Protein AF-A0A8B8AR48-F1 (afdb_monomer_lite)

Structure (mmCIF, N/CA/C/O backbone):
data_AF-A0A8B8AR48-F1
#
_entry.id   AF-A0A8B8AR48-F1
#
loop_
_atom_site.group_PDB
_atom_site.id
_atom_site.type_symbol
_atom_site.label_atom_id
_atom_site.label_alt_id
_atom_site.label_comp_id
_atom_site.label_asym_id
_atom_site.label_entity_id
_atom_site.label_seq_id
_atom_site.pdbx_PDB_ins_code
_atom_site.Cartn_x
_atom_site.Cartn_y
_atom_site.Cartn_z
_atom_site.occupancy
_atom_site.B_iso_or_equiv
_atom_site.auth_seq_id
_atom_site.auth_comp_id
_atom_site.auth_asym_id
_atom_site.auth_atom_id
_atom_site.pdbx_PDB_model_num
ATOM 1 N N . MET A 1 1 ? -6.879 -44.896 -62.192 1.00 37.12 1 MET A N 1
ATOM 2 C CA . MET A 1 1 ? -5.747 -43.956 -62.103 1.00 37.12 1 MET A CA 1
ATOM 3 C C . MET A 1 1 ? -5.887 -43.221 -60.793 1.00 37.12 1 MET A C 1
ATOM 5 O O . MET A 1 1 ? -6.708 -42.323 -60.667 1.00 37.12 1 MET A O 1
ATOM 9 N N . ASP A 1 2 ? -5.167 -43.741 -59.812 1.00 45.72 2 ASP A N 1
ATOM 10 C CA . ASP A 1 2 ? -5.086 -43.287 -58.433 1.00 45.72 2 ASP A CA 1
ATOM 11 C C . ASP A 1 2 ? -4.446 -41.902 -58.312 1.00 45.72 2 ASP A C 1
ATOM 13 O O . ASP A 1 2 ? -3.466 -41.593 -58.990 1.00 45.72 2 ASP A O 1
ATOM 17 N N . THR A 1 3 ? -4.981 -41.067 -57.424 1.00 44.69 3 THR A N 1
ATOM 18 C CA . THR A 1 3 ? -4.271 -39.966 -56.743 1.00 44.69 3 THR A CA 1
ATOM 19 C C . THR A 1 3 ? -5.118 -39.505 -55.542 1.00 44.69 3 THR A C 1
ATOM 21 O O . THR A 1 3 ? -6.329 -39.725 -55.523 1.00 44.69 3 THR A O 1
ATOM 24 N N . PRO A 1 4 ? -4.506 -38.980 -54.468 1.00 46.59 4 PRO A N 1
ATOM 25 C CA . PRO A 1 4 ? -4.619 -39.575 -53.143 1.00 46.59 4 PRO A CA 1
ATOM 26 C C . PRO A 1 4 ? -5.496 -38.746 -52.202 1.00 46.59 4 PRO A C 1
ATOM 28 O O . PRO A 1 4 ? -5.766 -37.565 -52.429 1.00 46.59 4 PRO A O 1
ATOM 31 N N . GLY A 1 5 ? -5.914 -39.392 -51.113 1.00 52.72 5 GLY A N 1
ATOM 32 C CA . GLY A 1 5 ? -6.748 -38.824 -50.062 1.00 52.72 5 GLY A CA 1
ATOM 33 C C . GLY A 1 5 ? -6.261 -37.461 -49.573 1.00 52.72 5 GLY A C 1
ATOM 34 O O . GLY A 1 5 ? -5.194 -37.331 -48.976 1.00 52.72 5 GLY A O 1
ATOM 35 N N . LYS A 1 6 ? -7.100 -36.443 -49.772 1.00 43.03 6 LYS A N 1
ATOM 36 C CA . LYS A 1 6 ? -7.023 -35.196 -49.016 1.00 43.03 6 LYS A CA 1
ATOM 37 C C . LYS A 1 6 ? -7.519 -35.493 -47.605 1.00 43.03 6 LYS A C 1
ATOM 39 O O . LYS A 1 6 ? -8.718 -35.464 -47.346 1.00 43.03 6 LYS A O 1
ATOM 44 N N . ALA A 1 7 ? -6.595 -35.807 -46.704 1.00 48.25 7 ALA A N 1
ATOM 45 C CA . ALA A 1 7 ? -6.849 -35.710 -45.277 1.00 48.25 7 ALA A CA 1
ATOM 46 C C . ALA A 1 7 ? -7.165 -34.239 -44.969 1.00 48.25 7 ALA A C 1
ATOM 48 O O . ALA A 1 7 ? -6.278 -33.385 -44.955 1.00 48.25 7 ALA A O 1
ATOM 49 N N . ILE A 1 8 ? -8.449 -33.923 -44.811 1.00 52.34 8 ILE A N 1
ATOM 50 C CA . ILE A 1 8 ? -8.899 -32.607 -44.368 1.00 52.34 8 ILE A CA 1
ATOM 51 C C . ILE A 1 8 ? -8.556 -32.528 -42.880 1.00 52.34 8 ILE A C 1
ATOM 53 O O . ILE A 1 8 ? -9.280 -33.047 -42.034 1.00 52.34 8 ILE A O 1
ATOM 57 N N . ILE A 1 9 ? -7.404 -31.937 -42.565 1.00 56.06 9 ILE A N 1
ATOM 58 C CA . ILE A 1 9 ? -7.004 -31.615 -41.194 1.00 56.06 9 ILE A CA 1
ATOM 59 C C . ILE A 1 9 ? -7.961 -30.524 -40.709 1.00 56.06 9 ILE A C 1
ATOM 61 O O . ILE A 1 9 ? -7.792 -29.343 -41.010 1.00 56.06 9 ILE A O 1
ATOM 65 N N . MET A 1 10 ? -9.011 -30.931 -40.001 1.00 52.34 10 MET A N 1
ATOM 66 C CA . MET A 1 10 ? -9.941 -30.019 -39.348 1.00 52.34 10 MET A CA 1
ATOM 67 C C . MET A 1 10 ? -9.214 -29.405 -38.144 1.00 52.34 10 MET A C 1
ATOM 69 O O . MET A 1 10 ? -9.142 -30.000 -37.071 1.00 52.34 10 MET A O 1
ATOM 73 N N . SER A 1 11 ? -8.578 -28.250 -38.353 1.00 57.34 11 SER A N 1
ATOM 74 C CA . SER A 1 11 ? -7.870 -27.518 -37.302 1.00 57.34 11 SER A CA 1
ATOM 75 C C . SER A 1 11 ? -8.887 -26.960 -36.303 1.00 57.34 11 SER A C 1
ATOM 77 O O . SER A 1 11 ? -9.573 -25.977 -36.571 1.00 57.34 11 SER A O 1
ATOM 79 N N . LEU A 1 12 ? -9.026 -27.628 -35.158 1.00 52.31 12 LEU A N 1
ATOM 80 C CA . LEU A 1 12 ? -9.777 -27.137 -34.006 1.00 52.31 12 LEU A CA 1
ATOM 81 C C . LEU A 1 12 ? -8.907 -26.121 -33.260 1.00 52.31 12 LEU A C 1
ATOM 83 O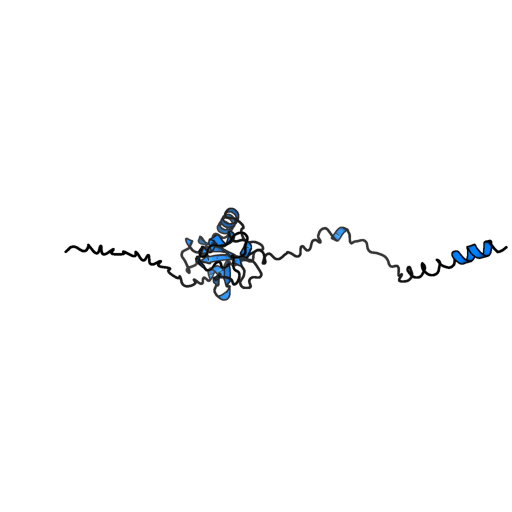 O . LEU A 1 12 ? -8.168 -26.468 -32.340 1.00 52.31 12 LEU A O 1
ATOM 87 N N . THR A 1 13 ? -8.973 -24.855 -33.658 1.00 57.19 13 THR A N 1
ATOM 88 C CA . THR A 1 13 ? -8.390 -23.767 -32.868 1.00 57.19 13 THR A CA 1
ATOM 89 C C . THR A 1 13 ? -9.296 -23.493 -31.671 1.00 57.19 13 THR A C 1
ATOM 91 O O . THR A 1 13 ? -10.347 -22.865 -31.803 1.00 57.19 13 THR A O 1
ATOM 94 N N . ILE A 1 14 ? -8.910 -23.989 -30.495 1.00 61.38 14 ILE A N 1
ATOM 95 C CA . ILE A 1 14 ? -9.567 -23.655 -29.229 1.00 61.38 14 ILE A CA 1
ATOM 96 C C . ILE A 1 14 ? -9.134 -22.237 -28.846 1.00 61.38 14 ILE A C 1
ATOM 98 O O . ILE A 1 14 ? -8.075 -22.028 -28.254 1.00 61.38 14 ILE A O 1
ATOM 102 N N . THR A 1 15 ? -9.941 -21.243 -29.209 1.00 60.28 15 THR A N 1
ATOM 103 C CA . THR A 1 15 ? -9.737 -19.859 -28.772 1.00 60.28 15 THR A CA 1
ATOM 104 C C . THR A 1 15 ? -10.202 -19.732 -27.323 1.00 60.28 15 THR A C 1
ATOM 106 O O . THR A 1 15 ? -11.394 -19.590 -27.051 1.00 60.28 15 THR A O 1
ATOM 109 N N . PHE A 1 16 ? -9.270 -19.791 -26.371 1.00 63.53 16 PHE A N 1
ATOM 110 C CA . PHE A 1 16 ? -9.552 -19.440 -24.979 1.00 63.53 16 PHE A CA 1
ATOM 111 C C . PHE A 1 16 ? -9.784 -17.927 -24.889 1.00 63.53 16 PHE A C 1
ATOM 113 O O . PHE A 1 16 ? -8.841 -17.139 -24.862 1.00 63.53 16 PHE A O 1
ATOM 120 N N . ALA A 1 17 ? -11.049 -17.509 -24.862 1.00 63.09 17 ALA A N 1
ATOM 121 C CA . ALA A 1 17 ? -11.401 -16.133 -24.544 1.00 63.09 17 ALA A CA 1
ATOM 122 C C . ALA A 1 17 ? -11.077 -15.866 -23.064 1.00 63.09 17 ALA A C 1
ATOM 124 O O . ALA A 1 17 ? -11.793 -16.314 -22.163 1.00 63.09 17 ALA A O 1
ATOM 125 N N . LEU A 1 18 ? -9.986 -15.140 -22.804 1.00 60.91 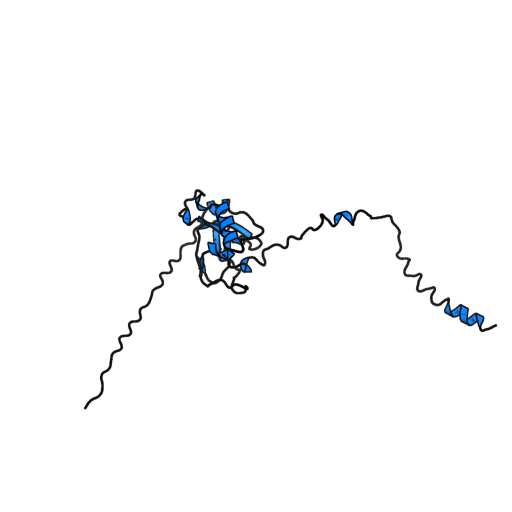18 LEU A N 1
ATOM 126 C CA . LEU A 1 18 ? -9.718 -14.572 -21.486 1.00 60.91 18 LEU A CA 1
ATOM 127 C C . LEU A 1 18 ? -10.787 -13.506 -21.216 1.00 60.91 18 LEU A C 1
ATOM 129 O O . LEU A 1 18 ? -10.739 -12.407 -21.762 1.00 60.91 18 LEU A O 1
ATOM 133 N N . ASN A 1 19 ? -11.779 -13.838 -20.388 1.00 53.34 19 ASN A N 1
ATOM 134 C CA . ASN A 1 19 ? -12.762 -12.875 -19.899 1.00 53.34 19 ASN A CA 1
ATOM 135 C C . ASN A 1 19 ? -12.081 -11.948 -18.882 1.00 53.34 19 ASN A C 1
ATOM 137 O O . ASN A 1 19 ? -12.188 -12.146 -17.671 1.00 53.34 19 ASN A O 1
ATOM 141 N N . ILE A 1 20 ? -11.346 -10.945 -19.364 1.00 57.16 20 ILE A N 1
ATOM 142 C CA . ILE A 1 20 ? -10.804 -9.890 -18.507 1.00 57.16 20 ILE A CA 1
ATOM 143 C C . ILE A 1 20 ? -11.966 -8.959 -18.166 1.00 57.16 20 ILE A C 1
ATOM 145 O O . ILE A 1 20 ? -12.311 -8.049 -18.919 1.00 57.16 20 ILE A O 1
ATOM 149 N N . LYS A 1 21 ? -12.612 -9.205 -17.023 1.00 50.28 21 LYS A N 1
ATOM 150 C CA . LYS A 1 21 ? -13.586 -8.267 -16.468 1.00 50.28 21 LYS A CA 1
ATOM 151 C C . LYS A 1 21 ? -12.809 -7.054 -15.952 1.00 50.28 21 LYS A C 1
ATOM 153 O O . LYS A 1 21 ? -12.293 -7.081 -14.839 1.00 50.28 21 LYS A O 1
ATOM 158 N N . SER A 1 22 ? -12.697 -6.015 -16.779 1.00 53.47 22 SER A N 1
ATOM 159 C CA . SER A 1 22 ? -12.231 -4.702 -16.331 1.00 53.47 22 SER A CA 1
ATOM 160 C C . SER A 1 22 ? -13.229 -4.193 -15.290 1.00 53.47 22 SER A C 1
ATOM 162 O O . SER A 1 22 ? -14.372 -3.865 -15.612 1.00 53.47 22 SER A O 1
ATOM 164 N N . GLY A 1 23 ? -12.856 -4.266 -14.014 1.00 58.69 23 GLY A N 1
ATOM 165 C CA . GLY A 1 23 ? -13.651 -3.686 -12.941 1.00 58.69 23 GLY A CA 1
ATOM 166 C C . GLY A 1 23 ? -13.553 -2.168 -13.023 1.00 58.69 23 GLY A C 1
ATOM 167 O O . GLY A 1 23 ? -12.452 -1.635 -13.137 1.00 58.69 23 GLY A O 1
ATOM 168 N N . ASN A 1 24 ? -14.690 -1.473 -12.956 1.00 71.12 24 ASN A N 1
ATOM 169 C CA . ASN A 1 24 ? -14.681 -0.019 -12.812 1.00 71.12 24 ASN A CA 1
ATOM 170 C C . ASN A 1 24 ? -13.872 0.367 -11.562 1.00 71.12 24 ASN A C 1
ATOM 172 O O . ASN A 1 24 ? -13.960 -0.342 -10.553 1.00 71.12 24 ASN A O 1
ATOM 176 N N . PRO A 1 25 ? -13.100 1.467 -11.602 1.00 80.62 25 PRO A N 1
ATOM 177 C CA . PRO A 1 25 ? -12.372 1.941 -10.432 1.00 80.62 25 PRO A CA 1
ATOM 178 C C . PRO A 1 25 ? -13.357 2.206 -9.285 1.00 80.62 25 PRO A C 1
ATOM 180 O O . PRO A 1 25 ? -14.309 2.972 -9.436 1.00 80.62 25 PRO A O 1
ATOM 183 N N . ILE A 1 26 ? -13.153 1.534 -8.149 1.00 91.19 26 ILE A N 1
ATOM 184 C CA . ILE A 1 26 ? -14.045 1.620 -6.988 1.00 91.19 26 ILE A CA 1
ATOM 185 C C . ILE A 1 26 ? -13.524 2.719 -6.063 1.00 91.19 26 ILE A C 1
ATOM 187 O O . ILE A 1 26 ? -12.497 2.550 -5.409 1.00 91.19 26 ILE A O 1
ATOM 191 N N . SER A 1 27 ? -14.241 3.840 -6.015 1.00 95.25 27 SER A N 1
ATOM 192 C CA . SER A 1 27 ? -14.016 4.908 -5.037 1.00 95.25 27 SER A CA 1
ATOM 193 C C . SER A 1 27 ? -14.600 4.526 -3.676 1.00 95.25 27 SER A C 1
ATOM 195 O O . SER A 1 27 ? -15.680 3.930 -3.615 1.00 95.25 27 SER A O 1
ATOM 197 N N . CYS A 1 28 ? -13.908 4.863 -2.585 1.00 97.00 28 CYS A N 1
ATOM 198 C CA . CYS A 1 28 ? -14.389 4.581 -1.237 1.00 97.00 28 CYS A CA 1
ATOM 199 C C . CYS A 1 28 ? -14.058 5.693 -0.239 1.00 97.00 28 CYS A C 1
ATOM 201 O O . CYS A 1 28 ? -12.893 5.960 0.038 1.00 97.00 28 CYS A O 1
ATOM 203 N N . GLU A 1 29 ? -15.082 6.285 0.383 1.00 97.12 29 GLU A N 1
ATOM 204 C CA . GLU A 1 29 ? -14.892 7.369 1.358 1.00 97.12 29 GLU A CA 1
ATOM 205 C C . GLU A 1 29 ? -14.016 6.961 2.542 1.00 97.12 29 GLU A C 1
ATOM 207 O O . GLU A 1 29 ? -13.137 7.709 2.962 1.00 97.12 29 GLU A O 1
ATOM 212 N N . ALA A 1 30 ? -14.221 5.745 3.052 1.00 97.25 30 ALA A N 1
ATOM 213 C CA . ALA A 1 30 ? -13.472 5.227 4.188 1.00 97.25 30 ALA A CA 1
ATOM 214 C C . ALA A 1 30 ? -11.958 5.212 3.929 1.00 97.25 30 ALA A C 1
ATOM 216 O O . ALA A 1 30 ? -11.183 5.400 4.864 1.00 97.25 30 ALA A O 1
ATOM 217 N N . SER A 1 31 ? -11.526 5.062 2.671 1.00 97.81 31 SER A N 1
ATOM 218 C CA . SER A 1 31 ? -10.105 5.100 2.328 1.00 97.81 31 SER A CA 1
ATOM 219 C C . SER A 1 31 ? -9.468 6.433 2.687 1.00 97.81 31 SER A C 1
ATOM 221 O O . SER A 1 31 ? -8.384 6.447 3.265 1.00 97.81 31 SER A O 1
ATOM 223 N N . LEU A 1 32 ? -10.166 7.545 2.449 1.00 97.31 32 LEU A N 1
ATOM 224 C CA . LEU A 1 32 ? -9.660 8.877 2.771 1.00 97.31 32 LEU A CA 1
ATOM 225 C C . LEU A 1 32 ? -9.364 9.031 4.271 1.00 97.31 32 LEU A C 1
ATOM 227 O O . LEU A 1 32 ? -8.323 9.567 4.636 1.00 97.31 32 LEU A O 1
ATOM 231 N N . PHE A 1 33 ? -10.231 8.507 5.138 1.00 96.56 33 PHE A N 1
ATOM 232 C CA . PHE A 1 33 ? -10.062 8.604 6.594 1.00 96.56 33 PHE A CA 1
ATOM 233 C C . PHE A 1 33 ? -8.985 7.674 7.163 1.00 96.56 33 PHE A C 1
ATOM 235 O O . PHE A 1 33 ? -8.510 7.893 8.273 1.00 96.56 33 PHE A O 1
ATOM 242 N N . THR A 1 34 ? -8.596 6.643 6.415 1.00 97.81 34 THR A N 1
ATOM 243 C CA . THR A 1 34 ? -7.540 5.694 6.818 1.00 97.81 34 THR A CA 1
ATOM 244 C C . THR A 1 34 ? -6.166 6.046 6.264 1.00 97.81 34 THR A C 1
ATOM 246 O O . THR A 1 34 ? -5.184 5.402 6.617 1.00 97.81 34 THR A O 1
ATOM 249 N N . SER A 1 35 ? -6.101 7.041 5.379 1.00 97.50 35 SER A N 1
ATOM 250 C CA . SER A 1 35 ? -4.879 7.477 4.719 1.00 97.50 35 SER A CA 1
ATOM 251 C C . SER A 1 35 ? -3.963 8.194 5.710 1.00 97.50 35 SER A C 1
ATOM 253 O O . SER A 1 35 ? -4.233 9.333 6.096 1.00 97.50 35 SER A O 1
ATOM 255 N N . ILE A 1 36 ? -2.852 7.559 6.079 1.00 97.56 36 ILE A N 1
ATOM 256 C CA . ILE A 1 36 ? -1.827 8.138 6.952 1.00 97.56 36 ILE A CA 1
ATOM 257 C C . ILE A 1 36 ? -0.478 8.216 6.225 1.00 97.56 36 ILE A C 1
ATOM 259 O O . ILE A 1 36 ? -0.036 7.228 5.632 1.00 97.56 36 ILE A O 1
ATOM 263 N N . PRO A 1 37 ? 0.214 9.369 6.246 1.00 97.06 37 PRO A N 1
ATOM 264 C CA . PRO A 1 37 ? 1.571 9.458 5.723 1.00 97.06 37 PRO A CA 1
ATOM 265 C C . PRO A 1 37 ? 2.510 8.510 6.473 1.00 97.06 37 PRO A C 1
ATOM 267 O O . PRO A 1 37 ? 2.438 8.393 7.697 1.00 97.06 37 PRO A O 1
ATOM 270 N N . THR A 1 38 ? 3.433 7.877 5.754 1.00 95.50 38 THR A N 1
ATOM 271 C CA . THR A 1 38 ? 4.489 7.053 6.352 1.00 95.50 38 THR A CA 1
ATOM 272 C C . THR A 1 38 ? 5.846 7.406 5.762 1.00 95.50 38 THR A C 1
ATOM 274 O O . THR A 1 38 ? 5.955 7.848 4.621 1.00 95.50 38 THR A O 1
ATOM 277 N N . LYS A 1 39 ? 6.908 7.182 6.539 1.00 93.06 39 LYS A N 1
ATOM 278 C CA . LYS A 1 39 ? 8.290 7.314 6.057 1.00 93.06 39 LYS A CA 1
ATOM 279 C C . LYS A 1 39 ? 8.709 6.132 5.187 1.00 93.06 39 LYS A C 1
ATOM 281 O O . LYS A 1 39 ? 9.603 6.259 4.358 1.00 93.06 39 LYS A O 1
ATOM 286 N N . ARG A 1 40 ? 8.096 4.963 5.399 1.00 93.75 40 ARG A N 1
ATOM 287 C CA . ARG A 1 40 ? 8.511 3.721 4.752 1.00 93.75 40 ARG A CA 1
ATOM 288 C C . ARG A 1 40 ? 7.342 2.756 4.568 1.00 93.75 40 ARG A C 1
ATOM 290 O O . ARG A 1 40 ? 6.567 2.533 5.495 1.00 93.75 40 ARG A O 1
ATOM 297 N N . CYS A 1 41 ? 7.302 2.117 3.399 1.00 96.81 41 CYS A N 1
ATOM 298 C CA . CYS A 1 41 ? 6.451 0.961 3.140 1.00 96.81 41 CYS A CA 1
ATOM 299 C C . CYS A 1 41 ? 7.118 -0.371 3.530 1.00 96.81 41 CYS A C 1
ATOM 301 O O . CYS A 1 41 ? 8.354 -0.473 3.506 1.00 96.81 41 CYS A O 1
ATOM 303 N N . PRO A 1 42 ? 6.314 -1.408 3.842 1.00 97.69 42 PRO A N 1
ATOM 304 C CA . PRO A 1 42 ? 6.811 -2.758 4.088 1.00 97.69 42 PRO A CA 1
ATOM 305 C C . PRO A 1 42 ? 7.728 -3.259 2.971 1.00 97.69 42 PRO A C 1
ATOM 307 O O . PRO A 1 42 ? 7.468 -3.002 1.795 1.00 97.69 42 PRO A O 1
ATOM 310 N N . ARG A 1 43 ? 8.781 -3.995 3.330 1.00 95.00 43 ARG A N 1
ATOM 311 C CA . ARG A 1 43 ? 9.741 -4.597 2.379 1.00 95.00 43 ARG A CA 1
ATOM 312 C C . ARG A 1 43 ? 9.482 -6.049 2.040 1.00 95.00 43 ARG A C 1
ATOM 314 O O . ARG A 1 43 ? 10.057 -6.580 1.097 1.00 95.00 43 ARG A O 1
ATOM 321 N N . ASN A 1 44 ? 8.709 -6.719 2.874 1.00 96.75 44 ASN A N 1
ATOM 322 C CA . ASN A 1 44 ? 8.506 -8.151 2.807 1.00 96.75 44 ASN A CA 1
ATOM 323 C C . ASN A 1 44 ? 7.142 -8.498 3.400 1.00 96.75 44 ASN A C 1
ATOM 325 O O . ASN A 1 44 ? 6.459 -7.656 3.983 1.00 96.75 44 ASN A O 1
ATOM 329 N N . GLU A 1 45 ? 6.757 -9.757 3.232 1.00 97.94 45 GLU A N 1
ATOM 330 C CA . GLU A 1 45 ? 5.452 -10.258 3.646 1.00 97.94 45 GLU A CA 1
ATOM 331 C C . GLU A 1 45 ? 5.241 -10.175 5.161 1.00 97.94 45 GLU A C 1
ATOM 333 O O . GLU A 1 45 ? 4.143 -9.861 5.602 1.00 97.94 45 GLU A O 1
ATOM 338 N N . LEU A 1 46 ? 6.287 -10.385 5.966 1.00 98.50 46 LEU A N 1
ATOM 339 C CA . LEU A 1 46 ? 6.187 -10.281 7.421 1.00 98.50 46 LEU A CA 1
ATOM 340 C C . LEU A 1 46 ? 5.876 -8.842 7.859 1.00 98.50 46 LEU A C 1
ATOM 342 O O . LEU A 1 46 ? 4.955 -8.622 8.650 1.00 98.50 46 LEU A O 1
ATOM 346 N N . GLU A 1 47 ? 6.612 -7.861 7.327 1.00 98.38 47 GLU A N 1
ATOM 347 C CA . GLU A 1 47 ? 6.348 -6.440 7.575 1.00 98.38 47 GLU A CA 1
ATOM 348 C C . GLU A 1 47 ? 4.939 -6.068 7.079 1.00 98.38 47 GLU A C 1
ATOM 350 O O . GLU A 1 47 ? 4.197 -5.395 7.794 1.00 98.38 47 GLU A O 1
ATOM 355 N N . TRP A 1 48 ? 4.533 -6.554 5.900 1.00 98.56 48 TRP A N 1
ATOM 356 C CA . TRP A 1 48 ? 3.213 -6.272 5.331 1.00 98.56 48 TRP A CA 1
ATOM 357 C C . TRP A 1 48 ? 2.087 -6.848 6.193 1.00 98.56 48 TRP A C 1
ATOM 359 O O . TRP A 1 48 ? 1.182 -6.110 6.569 1.00 98.56 48 TRP A O 1
ATOM 369 N N . ASN A 1 49 ? 2.178 -8.121 6.586 1.00 98.62 49 ASN A N 1
ATOM 370 C CA . ASN A 1 49 ? 1.200 -8.783 7.453 1.00 98.62 49 ASN A CA 1
ATOM 371 C C . ASN A 1 49 ? 1.089 -8.079 8.808 1.00 98.62 49 ASN A C 1
ATOM 373 O O . ASN A 1 49 ? -0.014 -7.883 9.315 1.00 98.62 49 ASN A O 1
ATOM 377 N N . THR A 1 50 ? 2.221 -7.650 9.373 1.00 98.50 50 THR A N 1
ATOM 378 C CA . THR A 1 50 ? 2.245 -6.900 10.635 1.00 98.50 50 THR A CA 1
ATOM 379 C C . THR A 1 50 ? 1.475 -5.586 10.505 1.00 98.50 50 THR A C 1
ATOM 381 O O . THR A 1 50 ? 0.621 -5.288 11.339 1.00 98.50 50 THR A O 1
ATOM 384 N N . ARG A 1 51 ? 1.723 -4.801 9.448 1.00 98.31 51 ARG A N 1
ATOM 385 C CA . ARG A 1 51 ? 1.004 -3.535 9.224 1.00 98.31 51 ARG A CA 1
ATOM 386 C C . ARG A 1 51 ? -0.468 -3.761 8.881 1.00 98.31 51 ARG A C 1
ATOM 388 O O . ARG A 1 51 ? -1.322 -3.074 9.433 1.00 98.31 51 ARG A O 1
ATOM 395 N N . ALA A 1 52 ? -0.777 -4.754 8.052 1.00 98.38 52 ALA A N 1
ATOM 396 C CA . ALA A 1 52 ? -2.145 -5.105 7.687 1.00 98.38 52 ALA A CA 1
ATOM 397 C C . ALA A 1 52 ? -2.984 -5.509 8.909 1.00 98.38 52 ALA A C 1
ATOM 399 O O . ALA A 1 52 ? -4.130 -5.075 9.037 1.00 98.38 52 ALA A O 1
ATOM 400 N N . ALA A 1 53 ? -2.402 -6.275 9.837 1.00 98.44 53 ALA A N 1
ATOM 401 C CA . ALA A 1 53 ? -3.047 -6.636 11.096 1.00 98.44 53 ALA A CA 1
ATOM 402 C C . ALA A 1 53 ? -3.298 -5.414 11.994 1.00 98.44 53 ALA A C 1
ATOM 404 O O . ALA A 1 53 ? -4.358 -5.324 12.607 1.00 98.44 53 ALA A O 1
ATOM 405 N N . LEU A 1 54 ? -2.361 -4.458 12.041 1.00 98.12 54 LEU A N 1
ATOM 406 C CA . LEU A 1 54 ? -2.526 -3.208 12.795 1.00 98.12 54 LEU A CA 1
ATOM 407 C C . LEU A 1 54 ? -3.624 -2.311 12.210 1.00 98.12 54 LEU A C 1
ATOM 409 O O . LEU A 1 54 ? -4.399 -1.732 12.964 1.00 98.12 54 LEU A O 1
ATOM 413 N N . PHE A 1 55 ? -3.702 -2.203 10.882 1.00 97.75 55 PHE A N 1
ATOM 414 C CA . PHE A 1 55 ? -4.753 -1.434 10.209 1.00 97.75 55 PHE A CA 1
ATOM 415 C C . PHE A 1 55 ? -6.127 -2.094 10.326 1.00 97.75 55 PHE A C 1
ATOM 417 O O . PHE A 1 55 ? -7.137 -1.395 10.346 1.00 97.75 55 PHE A O 1
ATOM 424 N N . ASN A 1 56 ? -6.165 -3.431 10.378 1.00 97.88 56 ASN A N 1
ATOM 425 C CA . ASN A 1 56 ? -7.374 -4.238 10.511 1.00 97.88 56 ASN A CA 1
ATOM 426 C C . ASN A 1 56 ? -8.527 -3.743 9.615 1.00 97.88 56 ASN A C 1
ATOM 428 O O . ASN A 1 56 ? -9.653 -3.533 10.071 1.00 97.88 56 ASN A O 1
ATOM 432 N N . CYS A 1 57 ? -8.240 -3.539 8.326 1.00 98.31 57 CYS A N 1
ATOM 433 C CA . CYS A 1 57 ? -9.154 -2.870 7.397 1.00 98.31 57 CYS A CA 1
ATOM 434 C C . CYS A 1 57 ? -10.539 -3.536 7.317 1.00 98.31 57 CYS A C 1
ATOM 436 O O . CYS A 1 57 ? -11.546 -2.850 7.170 1.00 98.31 57 CYS A O 1
ATOM 438 N N . SER A 1 58 ? -10.614 -4.858 7.508 1.00 96.69 58 SER A N 1
ATOM 439 C CA . SER A 1 58 ? -11.882 -5.603 7.517 1.00 96.69 58 SER A CA 1
ATOM 440 C C . SER A 1 58 ? -12.848 -5.208 8.646 1.00 96.69 58 SER A C 1
ATOM 442 O O . SER A 1 58 ? -14.046 -5.455 8.542 1.00 96.69 58 SER A O 1
ATOM 444 N N . SER A 1 59 ? -12.348 -4.582 9.715 1.00 97.19 59 SER A N 1
ATOM 445 C CA . SER A 1 59 ? -13.163 -4.081 10.829 1.00 97.19 59 SER A CA 1
ATOM 446 C C . SER A 1 59 ? -13.757 -2.692 10.582 1.00 97.19 59 SER A C 1
ATOM 448 O O . SER A 1 59 ? -14.613 -2.239 11.343 1.00 97.19 59 SER A O 1
ATOM 450 N N . ILE A 1 60 ? -13.316 -2.009 9.524 1.00 97.06 60 ILE A N 1
ATOM 451 C CA . ILE A 1 60 ? -13.755 -0.656 9.202 1.00 97.06 60 ILE A CA 1
ATOM 452 C C . ILE A 1 60 ? -15.135 -0.725 8.558 1.00 97.06 60 ILE A C 1
ATOM 454 O O . ILE A 1 60 ? -15.346 -1.413 7.558 1.00 97.06 60 ILE A O 1
ATOM 458 N N . ASN A 1 61 ? -16.082 0.018 9.128 1.00 96.25 61 ASN A N 1
ATOM 459 C CA . ASN A 1 61 ? -17.436 0.084 8.603 1.00 96.25 61 ASN A CA 1
ATOM 460 C C . 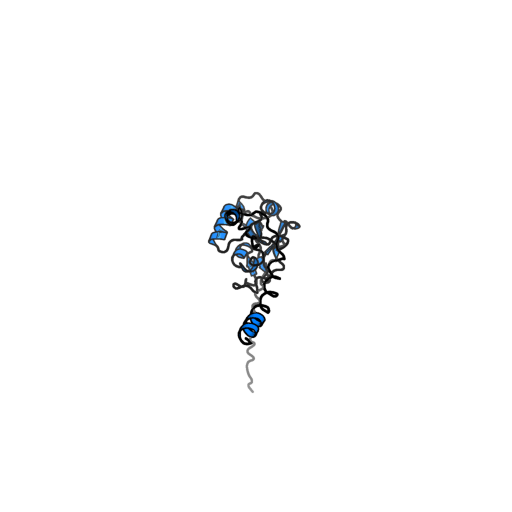ASN A 1 61 ? -17.464 0.898 7.299 1.00 96.25 61 ASN A C 1
ATOM 462 O O . ASN A 1 61 ? -17.281 2.115 7.308 1.00 96.25 61 ASN A O 1
ATOM 466 N N . GLN A 1 62 ? -17.682 0.214 6.179 1.00 95.69 62 GLN A N 1
ATOM 467 C CA . GLN A 1 62 ? -17.811 0.799 4.848 1.00 95.69 62 GLN A CA 1
ATOM 468 C C . GLN A 1 62 ? -18.753 -0.052 3.986 1.00 95.69 62 GLN A C 1
ATOM 470 O O . GLN A 1 62 ? -18.964 -1.233 4.260 1.00 95.69 62 GLN A O 1
ATOM 475 N N . THR A 1 63 ? -19.317 0.548 2.935 1.00 95.94 63 THR A N 1
ATOM 476 C CA . THR A 1 63 ? -20.276 -0.106 2.024 1.00 95.94 63 THR A CA 1
ATOM 477 C C . THR A 1 63 ? -19.791 -0.187 0.574 1.00 95.94 63 THR A C 1
ATOM 479 O O . THR A 1 63 ? -20.535 -0.633 -0.297 1.00 95.94 63 THR A O 1
ATOM 482 N N . CYS A 1 64 ? -18.576 0.283 0.286 1.00 95.56 64 CYS A N 1
ATOM 483 C CA . CYS A 1 64 ? -18.019 0.343 -1.064 1.00 95.56 64 CYS A CA 1
ATOM 484 C C . CYS A 1 64 ? -17.613 -1.046 -1.583 1.00 95.56 64 CYS A C 1
ATOM 486 O O . CYS A 1 64 ? -17.756 -1.329 -2.773 1.00 95.56 64 CYS A O 1
ATOM 488 N N . VAL A 1 65 ? -17.146 -1.931 -0.699 1.00 96.00 65 VAL A N 1
ATOM 489 C CA . VAL A 1 65 ? -16.794 -3.322 -1.009 1.00 96.00 65 VAL A CA 1
ATOM 490 C C . VAL A 1 65 ? -17.133 -4.247 0.156 1.00 96.00 65 VAL A C 1
ATOM 492 O O . VAL A 1 65 ? -17.431 -3.807 1.262 1.00 96.00 65 VAL A O 1
ATOM 495 N N . LYS A 1 66 ? -17.063 -5.561 -0.068 1.00 95.94 66 LYS A N 1
ATOM 496 C CA . LYS A 1 66 ? -17.120 -6.515 1.045 1.00 95.94 66 LYS A CA 1
ATOM 497 C C . LYS A 1 66 ? -15.944 -6.278 2.010 1.00 95.94 66 LYS A C 1
ATOM 499 O O . LYS A 1 66 ? -14.863 -5.927 1.532 1.00 95.94 66 LYS A O 1
ATOM 504 N N . PRO A 1 67 ? -16.110 -6.499 3.327 1.00 95.00 67 PRO A N 1
ATOM 505 C CA . PRO A 1 67 ? -15.049 -6.254 4.307 1.00 95.00 67 PRO A CA 1
ATOM 506 C C . PRO A 1 67 ? -13.716 -6.954 3.999 1.00 95.00 67 PRO A C 1
ATOM 508 O O . PRO A 1 67 ? -12.659 -6.371 4.201 1.00 95.00 67 PRO A O 1
ATOM 511 N N . ASP A 1 68 ? -13.747 -8.164 3.433 1.00 93.81 68 ASP A N 1
ATOM 512 C CA . ASP A 1 68 ? -12.560 -8.939 3.036 1.00 93.81 68 ASP A CA 1
ATOM 513 C C . ASP A 1 68 ? -11.826 -8.387 1.799 1.00 93.81 68 ASP A C 1
ATOM 515 O O . ASP A 1 68 ? -10.746 -8.860 1.450 1.00 93.81 68 ASP A O 1
ATOM 519 N N . LYS A 1 69 ? -12.420 -7.413 1.103 1.00 95.19 69 LYS A N 1
ATOM 520 C CA . LYS A 1 69 ? -11.849 -6.743 -0.077 1.00 95.19 69 LYS A CA 1
ATOM 521 C C . LYS A 1 69 ? -11.371 -5.325 0.208 1.00 95.19 69 LYS A C 1
ATOM 523 O O . LYS A 1 69 ? -10.809 -4.701 -0.691 1.00 95.19 69 LYS A O 1
ATOM 528 N N . PHE A 1 70 ? -11.608 -4.826 1.418 1.00 97.62 70 PHE A N 1
ATOM 529 C CA . PHE A 1 70 ? -11.061 -3.571 1.905 1.00 97.62 70 PHE A CA 1
ATOM 530 C C . PHE A 1 70 ? -9.774 -3.897 2.657 1.00 97.62 70 PHE A C 1
ATOM 532 O O . PHE A 1 70 ? -9.806 -4.335 3.805 1.00 97.62 70 PHE A O 1
ATOM 539 N N . GLU A 1 71 ? -8.645 -3.789 1.969 1.00 98.25 71 GLU A N 1
ATOM 540 C CA . GLU A 1 71 ? -7.367 -4.329 2.425 1.00 98.25 71 GLU A CA 1
ATOM 541 C C . GLU A 1 71 ? -6.349 -3.216 2.646 1.00 98.25 71 GLU A C 1
ATOM 543 O O . GLU A 1 71 ? -6.503 -2.088 2.177 1.00 98.25 71 GLU A O 1
ATOM 548 N N . TYR A 1 72 ? -5.315 -3.538 3.416 1.00 98.69 72 TYR A N 1
ATOM 549 C CA . TYR A 1 72 ? -4.222 -2.622 3.690 1.00 98.69 72 TYR A CA 1
ATOM 550 C C . TYR A 1 72 ? -3.323 -2.469 2.464 1.00 98.69 72 TYR A C 1
ATOM 552 O O . TYR A 1 72 ? -2.939 -3.445 1.809 1.00 98.69 72 TYR A O 1
ATOM 560 N N . HIS A 1 73 ? -2.924 -1.231 2.213 1.00 98.50 73 HIS A N 1
ATOM 561 C CA . HIS A 1 73 ? -1.963 -0.868 1.193 1.00 98.50 73 HIS A CA 1
ATOM 562 C C . HIS A 1 73 ? -0.960 0.134 1.753 1.00 98.50 73 HIS A C 1
ATOM 564 O O . HIS A 1 73 ? -1.293 0.972 2.587 1.00 98.50 73 HIS A O 1
ATOM 570 N N . CYS A 1 74 ? 0.261 0.073 1.231 1.00 98.31 74 CYS A N 1
ATOM 571 C CA . CYS A 1 74 ? 1.233 1.147 1.349 1.00 98.31 74 CYS A CA 1
ATOM 572 C C . CYS A 1 74 ? 1.705 1.499 -0.054 1.00 98.31 74 CYS A C 1
ATOM 574 O O . CYS A 1 74 ? 2.163 0.619 -0.783 1.00 98.31 74 CYS A O 1
ATOM 576 N N . VAL A 1 75 ? 1.500 2.749 -0.449 1.00 97.88 75 VAL A N 1
ATOM 577 C CA . VAL A 1 75 ? 1.660 3.227 -1.825 1.00 97.88 75 VAL A CA 1
ATOM 578 C C . VAL A 1 75 ? 2.221 4.648 -1.826 1.00 97.88 75 VAL A C 1
ATOM 580 O O . VAL A 1 75 ? 2.415 5.259 -0.775 1.00 97.88 75 VAL A O 1
ATOM 583 N N . LEU A 1 76 ? 2.490 5.189 -3.010 1.00 97.56 76 LEU A N 1
ATOM 584 C CA . LEU A 1 76 ? 2.858 6.591 -3.177 1.00 97.56 76 LEU A CA 1
ATOM 585 C C . LEU A 1 76 ? 1.687 7.507 -2.782 1.00 97.56 76 LEU A C 1
ATOM 587 O O . LEU A 1 76 ? 0.519 7.157 -2.965 1.00 97.56 76 LEU A O 1
ATOM 591 N N . ASN A 1 77 ? 1.979 8.698 -2.272 1.00 96.38 77 ASN A N 1
ATOM 592 C CA . ASN A 1 77 ? 0.963 9.738 -2.127 1.00 96.38 77 ASN A CA 1
ATOM 593 C C . ASN A 1 77 ? 0.543 10.290 -3.505 1.00 96.38 77 ASN A C 1
ATOM 595 O O . ASN A 1 77 ? 1.161 10.002 -4.530 1.00 96.38 77 ASN A O 1
ATOM 599 N N . GLU A 1 78 ? -0.501 11.116 -3.526 1.00 94.75 78 GLU A N 1
ATOM 600 C CA . GLU A 1 78 ? -1.075 11.686 -4.753 1.00 94.75 78 GLU A CA 1
ATOM 601 C C . GLU A 1 78 ? -0.057 12.439 -5.623 1.00 94.75 78 GLU A C 1
ATOM 603 O O . GLU A 1 78 ? -0.103 12.346 -6.846 1.00 94.75 78 GLU A O 1
ATOM 608 N N . ASN A 1 79 ? 0.901 13.118 -4.987 1.00 92.88 79 ASN A N 1
ATOM 609 C CA . ASN A 1 79 ? 1.934 13.905 -5.661 1.00 92.88 79 ASN A CA 1
ATOM 610 C C . ASN A 1 79 ? 3.195 13.102 -6.000 1.00 92.88 79 ASN A C 1
ATOM 612 O O . ASN A 1 79 ? 4.123 13.657 -6.581 1.00 92.88 79 ASN A O 1
ATOM 616 N N . VAL A 1 80 ? 3.259 11.823 -5.620 1.00 93.19 80 VAL A N 1
ATOM 617 C CA . VAL A 1 80 ? 4.428 10.955 -5.825 1.00 93.19 80 VAL A CA 1
ATOM 618 C C . VAL A 1 80 ? 5.706 11.522 -5.165 1.00 93.19 80 VAL A C 1
ATOM 620 O O . VAL A 1 80 ? 6.826 11.314 -5.614 1.00 93.19 80 VAL A O 1
ATOM 623 N N . THR A 1 81 ? 5.540 12.244 -4.057 1.00 93.12 81 THR A N 1
ATOM 624 C CA . THR A 1 81 ? 6.625 12.864 -3.268 1.00 93.12 81 THR A CA 1
ATOM 625 C C . THR A 1 81 ? 6.772 12.276 -1.869 1.00 93.12 81 THR A C 1
ATOM 627 O O . THR A 1 81 ? 7.687 12.643 -1.134 1.00 93.12 81 THR A O 1
ATOM 630 N N . GLY A 1 82 ? 5.865 11.383 -1.481 1.00 94.69 82 GLY A N 1
ATOM 631 C CA . GLY A 1 82 ? 5.878 10.699 -0.195 1.00 94.69 82 GLY A CA 1
ATOM 632 C C . GLY A 1 82 ? 5.148 9.364 -0.265 1.00 94.69 82 GLY A C 1
ATOM 633 O O . GLY A 1 82 ? 4.619 8.979 -1.311 1.00 94.69 82 GLY A O 1
ATOM 634 N N . LEU A 1 83 ? 5.102 8.668 0.866 1.00 97.06 83 LEU A N 1
ATOM 635 C CA . LEU A 1 83 ? 4.414 7.390 1.006 1.00 97.06 83 LEU A CA 1
ATOM 636 C C . LEU A 1 83 ? 3.200 7.541 1.916 1.00 97.06 83 LEU A C 1
ATOM 638 O O . LEU A 1 83 ? 3.172 8.374 2.826 1.00 97.06 83 LEU A O 1
ATOM 642 N N . VAL A 1 84 ? 2.198 6.710 1.674 1.00 97.94 84 VAL A N 1
ATOM 643 C CA . VAL A 1 84 ? 0.953 6.687 2.431 1.00 97.94 84 VAL A CA 1
ATOM 644 C C . VAL A 1 84 ? 0.523 5.250 2.668 1.00 97.94 84 VAL A C 1
ATOM 646 O O . VAL A 1 84 ? 0.574 4.408 1.771 1.00 97.94 84 VAL A O 1
ATOM 649 N N . GLU A 1 85 ? 0.100 4.973 3.890 1.00 98.56 85 GLU A N 1
ATOM 650 C CA . GLU A 1 85 ? -0.602 3.749 4.239 1.00 98.56 85 GLU A CA 1
ATOM 651 C C . GLU A 1 85 ? -2.102 4.015 4.276 1.00 98.56 85 GLU A C 1
ATOM 653 O O . GLU A 1 85 ? -2.540 5.057 4.757 1.00 98.56 85 GLU A O 1
ATOM 658 N N . VAL A 1 86 ? -2.896 3.088 3.752 1.00 98.56 86 VAL A N 1
ATOM 659 C CA . VAL A 1 86 ? -4.333 3.293 3.561 1.00 98.56 86 VAL A CA 1
ATOM 660 C C . VAL A 1 86 ? -5.069 1.956 3.508 1.00 98.56 86 VAL A C 1
ATOM 662 O O . VAL A 1 86 ? -4.526 0.963 3.022 1.00 98.56 86 VAL A O 1
ATOM 665 N N . CYS A 1 87 ? -6.318 1.922 3.970 1.00 98.56 87 CYS A N 1
ATOM 666 C CA . CYS A 1 87 ? -7.241 0.831 3.665 1.00 98.56 87 CYS A CA 1
ATOM 667 C C . CYS A 1 87 ? -8.032 1.168 2.401 1.00 98.56 87 CYS A C 1
ATOM 669 O O . CYS A 1 87 ? -8.663 2.224 2.321 1.00 98.56 87 CYS A O 1
ATOM 671 N N . ALA A 1 88 ? -8.030 0.293 1.403 1.00 98.12 88 ALA A N 1
ATOM 672 C CA . ALA A 1 88 ? -8.739 0.548 0.153 1.00 98.12 88 ALA A CA 1
ATOM 673 C C . ALA A 1 88 ? -9.209 -0.740 -0.531 1.00 98.12 88 ALA A C 1
ATOM 675 O O . ALA A 1 88 ? -8.744 -1.830 -0.196 1.00 98.12 88 ALA A O 1
ATOM 676 N N . PRO A 1 89 ? -10.140 -0.643 -1.498 1.00 97.38 89 PRO A N 1
ATOM 677 C CA . PRO A 1 89 ? -10.461 -1.757 -2.374 1.00 97.38 89 PRO A CA 1
ATOM 678 C C . PRO A 1 89 ? -9.231 -2.257 -3.136 1.00 97.38 89 PRO A C 1
ATOM 680 O O . PRO A 1 89 ? -8.588 -1.501 -3.871 1.00 97.38 89 PRO A O 1
ATOM 683 N N . SER A 1 90 ? -8.949 -3.552 -3.029 1.00 95.06 90 SER A N 1
ATOM 684 C CA . SER A 1 90 ? -7.906 -4.181 -3.839 1.00 95.06 90 SER A CA 1
ATOM 685 C C . SER A 1 90 ? -8.264 -4.219 -5.322 1.00 95.06 90 SER A C 1
ATOM 687 O O . SER A 1 90 ? -9.399 -4.513 -5.703 1.00 95.06 90 SER A O 1
ATOM 689 N N . LYS A 1 91 ? -7.257 -4.024 -6.176 1.00 93.62 91 LYS A N 1
ATOM 690 C CA . LYS A 1 91 ? -7.376 -4.127 -7.635 1.00 93.62 91 LYS A CA 1
ATOM 691 C C . LYS A 1 91 ? -6.196 -4.874 -8.240 1.00 93.62 91 LYS A C 1
ATOM 693 O O . LYS A 1 91 ? -5.160 -5.049 -7.602 1.00 93.62 91 LYS A O 1
ATOM 698 N N . HIS A 1 92 ? -6.365 -5.305 -9.485 1.00 94.06 92 HIS A N 1
ATOM 699 C CA . HIS A 1 92 ? -5.232 -5.705 -10.309 1.00 94.06 92 HIS A CA 1
ATOM 700 C C . HIS A 1 92 ? -4.608 -4.457 -10.926 1.00 94.06 92 HIS A C 1
ATOM 702 O O . HIS A 1 92 ? -5.320 -3.543 -11.346 1.00 94.06 92 HIS A O 1
ATOM 708 N N . VAL A 1 93 ? -3.286 -4.434 -10.933 1.00 94.06 93 VAL A N 1
ATOM 709 C CA . VAL A 1 93 ? -2.447 -3.401 -11.531 1.00 94.06 93 VAL A CA 1
ATOM 710 C C . VAL A 1 93 ? -1.907 -3.946 -12.831 1.00 94.06 93 VAL A C 1
ATOM 712 O O . VAL A 1 93 ? -1.479 -5.096 -12.847 1.00 94.06 93 VAL A O 1
ATOM 715 N N . PHE A 1 94 ? -1.909 -3.138 -13.887 1.00 92.62 94 PHE A N 1
ATOM 716 C CA . PHE A 1 94 ? -1.433 -3.545 -15.205 1.00 92.62 94 PHE A CA 1
ATOM 717 C C . PHE A 1 94 ? -0.233 -2.707 -15.668 1.00 92.62 94 PHE A C 1
ATOM 719 O O . PHE A 1 94 ? 0.060 -1.656 -15.097 1.00 92.62 94 PHE A O 1
ATOM 726 N N . GLU A 1 95 ? 0.459 -3.167 -16.714 1.00 93.06 95 GLU A N 1
ATOM 727 C CA . GLU A 1 95 ? 1.510 -2.414 -17.421 1.00 93.06 95 GLU A CA 1
ATOM 728 C C . GLU A 1 95 ? 2.745 -2.079 -16.571 1.00 93.06 95 GLU A C 1
ATOM 730 O O . GLU A 1 95 ? 3.430 -1.082 -16.809 1.00 93.06 95 GLU A O 1
ATOM 735 N N . GLN A 1 96 ? 3.054 -2.925 -15.582 1.00 94.88 96 GLN A N 1
ATOM 736 C CA . GLN A 1 96 ? 4.237 -2.772 -14.726 1.00 94.88 96 GLN A CA 1
ATOM 737 C C . GLN A 1 96 ? 4.306 -1.395 -14.037 1.00 94.88 96 GLN A C 1
ATOM 739 O O . GLN A 1 96 ? 5.383 -0.817 -13.876 1.00 94.88 96 GLN A O 1
ATOM 744 N N . LYS A 1 97 ? 3.151 -0.834 -13.668 1.00 95.19 97 LYS A N 1
ATOM 745 C CA . LYS A 1 97 ? 3.061 0.461 -12.987 1.00 95.19 97 LYS A CA 1
ATOM 746 C C . LYS A 1 97 ? 3.148 0.300 -11.477 1.00 95.19 97 LYS A C 1
ATOM 748 O O . LYS A 1 97 ? 2.670 -0.684 -10.914 1.00 95.19 97 LYS A O 1
ATOM 753 N N . CYS A 1 98 ? 3.734 1.291 -10.823 1.00 95.88 98 CYS A N 1
ATOM 754 C CA . CYS A 1 98 ? 3.627 1.482 -9.384 1.00 95.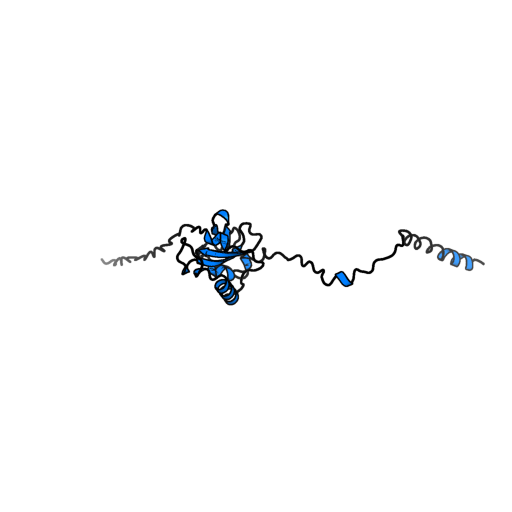88 98 CYS A CA 1
ATOM 755 C C . CYS A 1 98 ? 2.234 2.011 -9.024 1.00 95.88 98 CYS A C 1
ATOM 757 O O . CYS A 1 98 ? 1.431 2.339 -9.898 1.00 95.88 98 CYS A O 1
ATOM 759 N N . LEU A 1 99 ? 1.940 2.114 -7.732 1.00 97.00 99 LEU A N 1
ATOM 760 C CA . LEU A 1 99 ? 0.646 2.575 -7.242 1.00 97.00 99 LEU A CA 1
ATOM 761 C C . LEU A 1 99 ? 0.778 3.867 -6.450 1.00 97.00 99 LEU A C 1
ATOM 763 O O . LEU A 1 99 ? 1.747 4.046 -5.711 1.00 97.00 99 LEU A O 1
ATOM 767 N N . HIS A 1 100 ? -0.238 4.717 -6.553 1.00 97.31 100 HIS A N 1
ATOM 768 C CA . HIS A 1 100 ? -0.441 5.853 -5.666 1.00 97.31 100 HIS A CA 1
ATOM 769 C C . HIS A 1 100 ? -1.882 5.898 -5.151 1.00 97.31 100 HIS A C 1
ATOM 771 O O . HIS A 1 100 ? -2.798 5.329 -5.755 1.00 97.31 100 HIS A O 1
ATOM 777 N N . PHE A 1 101 ? -2.086 6.565 -4.021 1.00 98.00 101 PHE A N 1
ATOM 778 C CA . PHE A 1 101 ? -3.419 6.902 -3.540 1.00 98.00 101 PHE A CA 1
ATOM 779 C C . PHE A 1 101 ? -3.847 8.243 -4.140 1.00 98.00 101 PHE A C 1
ATOM 781 O O . PHE A 1 101 ? -3.175 9.257 -3.953 1.00 98.00 101 PHE A O 1
ATOM 788 N N . HIS A 1 102 ? -4.953 8.245 -4.879 1.00 97.19 102 HIS A N 1
ATOM 789 C CA . HIS A 1 102 ? -5.551 9.455 -5.432 1.00 97.19 102 HIS A CA 1
ATOM 790 C C . HIS A 1 102 ? -6.593 9.976 -4.440 1.00 97.19 102 HIS A C 1
ATOM 792 O O . HIS A 1 102 ? -7.686 9.413 -4.331 1.00 97.19 102 HIS A O 1
ATOM 798 N N . THR A 1 103 ? -6.254 11.032 -3.701 1.00 96.06 103 THR A N 1
ATOM 799 C CA . THR A 1 103 ? -7.082 11.581 -2.616 1.00 96.06 103 THR A CA 1
ATOM 800 C C . THR A 1 103 ? -8.437 12.050 -3.136 1.00 96.06 103 THR A C 1
ATOM 802 O O . THR A 1 103 ? -9.466 11.731 -2.540 1.00 96.06 103 THR A O 1
ATOM 805 N N . GLY A 1 104 ? -8.463 12.747 -4.281 1.00 93.94 104 GLY A N 1
ATOM 806 C CA . GLY A 1 104 ? -9.705 13.243 -4.886 1.00 93.94 104 GLY A CA 1
ATOM 807 C C . GLY A 1 104 ? -10.649 12.124 -5.339 1.00 93.94 104 GLY A C 1
ATOM 808 O O . GLY A 1 104 ? -11.863 12.211 -5.157 1.00 93.94 104 GLY A O 1
ATOM 809 N N . GLY A 1 105 ? -10.090 11.041 -5.886 1.00 93.62 105 GLY A N 1
ATOM 810 C CA . GLY A 1 105 ? -10.841 9.852 -6.306 1.00 93.62 105 GLY A CA 1
ATOM 811 C C . GLY A 1 105 ? -11.078 8.832 -5.194 1.00 93.62 105 GLY A C 1
ATOM 812 O O . GLY A 1 105 ? -11.882 7.920 -5.383 1.00 93.62 105 GLY A O 1
ATOM 813 N N . LYS A 1 106 ? -10.413 8.978 -4.043 1.00 97.19 106 LYS A N 1
ATOM 814 C CA . LYS A 1 106 ? -10.537 8.118 -2.855 1.00 97.19 106 LYS A CA 1
ATOM 815 C C . LYS A 1 106 ? -10.290 6.647 -3.191 1.00 97.19 106 LYS A C 1
ATOM 817 O O . LYS A 1 106 ? -11.048 5.761 -2.795 1.00 97.19 106 LYS A O 1
ATOM 822 N N . LEU A 1 107 ? -9.269 6.404 -4.009 1.00 96.94 107 LEU A N 1
ATOM 823 C CA . LEU A 1 107 ? -8.945 5.085 -4.541 1.00 96.94 107 LEU A CA 1
ATOM 824 C C . LEU A 1 107 ? -7.456 4.942 -4.843 1.00 96.94 107 LEU A C 1
ATOM 826 O O . LEU A 1 107 ? -6.726 5.922 -4.985 1.00 96.94 107 LEU A O 1
ATOM 830 N N . ILE A 1 108 ? -7.027 3.690 -4.971 1.00 97.12 108 ILE A N 1
ATOM 831 C CA . ILE A 1 108 ? -5.687 3.339 -5.435 1.00 97.12 108 ILE A CA 1
ATOM 832 C C . ILE A 1 108 ? -5.668 3.305 -6.960 1.00 97.12 108 ILE A C 1
ATOM 834 O O . ILE A 1 108 ? -6.502 2.648 -7.592 1.00 97.12 108 ILE A O 1
ATOM 838 N N . GLN A 1 109 ? -4.681 3.974 -7.543 1.00 95.81 109 GLN A N 1
ATOM 839 C CA . GLN A 1 109 ? -4.508 4.099 -8.982 1.00 95.81 109 GLN A CA 1
ATOM 840 C C . GLN A 1 109 ? -3.060 3.827 -9.393 1.00 95.81 109 GLN A C 1
ATOM 842 O O . GLN A 1 109 ? -2.127 3.930 -8.596 1.00 95.81 109 GLN A O 1
ATOM 847 N N . GLU A 1 110 ? -2.887 3.435 -10.648 1.00 95.50 110 GLU A N 1
ATOM 848 C CA . GLU A 1 110 ? -1.598 3.326 -11.3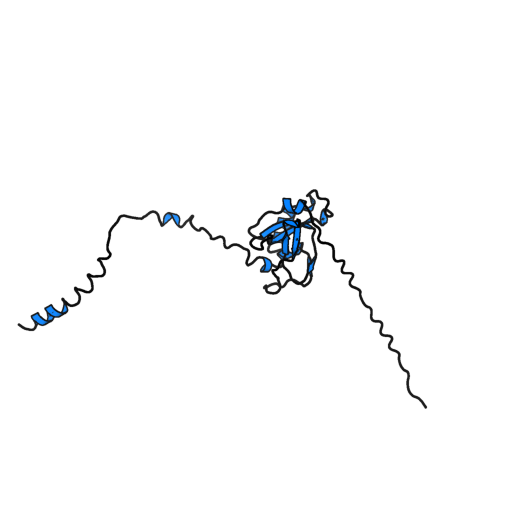08 1.00 95.50 110 GLU A CA 1
ATOM 849 C C . GLU A 1 110 ? -0.892 4.686 -11.349 1.00 95.50 110 GLU A C 1
ATOM 851 O O . GLU A 1 110 ? -1.447 5.677 -11.816 1.00 95.50 110 GLU A O 1
ATOM 856 N N . SER A 1 111 ? 0.352 4.711 -10.882 1.00 94.50 111 SER A N 1
ATOM 857 C CA . SER A 1 111 ? 1.232 5.874 -10.927 1.00 94.50 111 SER A CA 1
ATOM 858 C C . SER A 1 111 ? 1.868 6.034 -12.309 1.00 94.50 111 SER A C 1
ATOM 860 O O . SER A 1 111 ? 1.892 5.112 -13.127 1.00 94.50 111 SER A O 1
ATOM 862 N N . VAL A 1 112 ? 2.442 7.213 -12.540 1.00 91.56 112 VAL A N 1
ATOM 863 C CA . VAL A 1 112 ? 3.343 7.491 -13.666 1.00 91.56 112 VAL A CA 1
ATOM 864 C C . VAL A 1 112 ? 4.686 6.762 -13.537 1.00 91.56 112 VAL A C 1
ATOM 866 O O . VAL A 1 112 ? 5.405 6.621 -14.523 1.00 91.56 112 VAL A O 1
ATOM 869 N N . ILE A 1 113 ? 5.037 6.294 -12.334 1.00 92.12 113 ILE A N 1
ATOM 870 C CA . ILE A 1 113 ? 6.251 5.509 -12.097 1.00 92.12 113 ILE A CA 1
ATOM 871 C C . ILE A 1 113 ? 6.013 4.056 -12.508 1.00 92.12 113 ILE A C 1
ATOM 873 O O . ILE A 1 113 ? 5.010 3.444 -12.136 1.00 92.12 113 ILE A O 1
ATOM 877 N N . HIS A 1 114 ? 6.982 3.488 -13.222 1.00 92.62 114 HIS A N 1
ATOM 878 C CA . HIS A 1 114 ? 7.008 2.078 -13.593 1.00 92.62 114 HIS A CA 1
ATOM 879 C C . HIS A 1 114 ? 7.999 1.292 -12.727 1.00 92.62 114 HIS A C 1
ATOM 881 O O . HIS A 1 114 ? 9.079 1.778 -12.398 1.00 92.62 114 HIS A O 1
ATOM 887 N N . CYS A 1 115 ? 7.662 0.043 -12.413 1.00 92.69 115 CYS A N 1
ATOM 888 C CA . CYS A 1 115 ? 8.544 -0.926 -11.756 1.00 92.69 115 CYS A CA 1
ATOM 889 C C . CYS A 1 115 ? 9.249 -1.854 -12.762 1.00 92.69 115 CYS A C 1
ATOM 891 O O . CYS A 1 115 ? 9.573 -2.996 -12.445 1.00 92.69 115 CYS A O 1
ATOM 893 N N . SER A 1 116 ? 9.500 -1.360 -13.980 1.00 86.81 116 SER A N 1
ATOM 894 C CA . SER A 1 116 ? 10.173 -2.097 -15.060 1.00 86.81 116 SER A CA 1
ATOM 895 C C . SER A 1 116 ? 11.699 -1.953 -15.067 1.00 86.81 116 SER A C 1
ATOM 897 O O . SER A 1 116 ? 12.370 -2.660 -15.810 1.00 86.81 116 SER A O 1
ATOM 899 N N . SER A 1 117 ? 12.256 -1.028 -14.280 1.00 77.69 117 SER A N 1
ATOM 900 C CA . SER A 1 117 ? 13.695 -0.716 -14.247 1.00 77.69 117 SER A CA 1
ATOM 901 C C . SER A 1 117 ? 14.371 -1.014 -12.903 1.00 77.69 117 SER A C 1
ATOM 903 O O . SER A 1 117 ? 15.535 -0.667 -12.719 1.00 77.69 117 SER A O 1
ATOM 905 N N . GLY A 1 118 ? 13.652 -1.620 -11.953 1.00 75.31 118 GLY A N 1
ATOM 906 C CA . GLY A 1 118 ? 14.187 -2.006 -10.644 1.00 75.31 118 GLY A CA 1
ATOM 907 C C . GLY A 1 118 ? 14.939 -3.341 -10.661 1.00 75.31 118 GLY A C 1
ATOM 908 O O . GLY A 1 118 ? 14.854 -4.100 -11.624 1.00 75.31 118 GLY A O 1
ATOM 909 N N . LEU A 1 119 ? 15.620 -3.668 -9.552 1.00 82.06 119 LEU A N 1
ATOM 910 C CA . LEU A 1 119 ? 16.245 -4.989 -9.347 1.00 82.06 119 LEU A CA 1
ATOM 911 C C . LEU A 1 119 ? 15.224 -6.133 -9.419 1.00 82.06 119 LEU A C 1
ATOM 913 O O . LEU A 1 119 ? 15.524 -7.218 -9.912 1.00 82.06 119 LEU A O 1
ATOM 917 N N . ILE A 1 120 ? 14.017 -5.878 -8.911 1.00 88.25 120 ILE A N 1
ATOM 918 C CA . ILE A 1 120 ? 12.873 -6.781 -8.999 1.00 88.25 120 ILE A CA 1
ATOM 919 C C . ILE A 1 120 ? 11.850 -6.128 -9.920 1.00 88.25 120 ILE A C 1
ATOM 921 O O . ILE A 1 120 ? 11.221 -5.135 -9.555 1.00 88.25 120 ILE A O 1
ATOM 925 N N . ILE A 1 121 ? 11.682 -6.713 -11.102 1.00 92.25 121 ILE A N 1
ATOM 926 C CA . ILE A 1 121 ? 10.696 -6.271 -12.083 1.00 92.25 121 ILE A CA 1
ATOM 927 C C . ILE A 1 121 ? 9.324 -6.814 -11.683 1.00 92.25 121 ILE A C 1
ATOM 929 O O . ILE A 1 121 ? 9.160 -8.009 -11.420 1.00 92.25 121 ILE A O 1
ATOM 933 N N . CYS A 1 122 ? 8.328 -5.935 -11.630 1.00 94.69 122 CYS A N 1
ATOM 934 C CA . CYS A 1 122 ? 6.950 -6.350 -11.404 1.00 94.69 122 CYS A CA 1
ATOM 935 C C . CYS A 1 122 ? 6.369 -7.020 -12.662 1.00 94.69 122 CYS A C 1
ATOM 937 O O . CYS A 1 122 ? 6.714 -6.646 -13.782 1.00 94.69 122 CYS A O 1
ATOM 939 N N . PRO A 1 123 ? 5.490 -8.026 -12.526 1.00 94.69 123 PRO A N 1
ATOM 940 C CA . PRO A 1 123 ? 4.859 -8.660 -13.675 1.00 94.69 123 PRO A CA 1
ATOM 941 C C . PRO A 1 123 ? 3.874 -7.695 -14.349 1.00 94.69 123 PRO A C 1
ATOM 943 O O . PRO A 1 123 ? 3.439 -6.704 -13.762 1.00 94.69 123 PRO A O 1
ATOM 946 N N . ASN A 1 124 ? 3.459 -8.020 -15.579 1.00 93.31 124 ASN A N 1
ATOM 947 C CA . ASN A 1 124 ? 2.489 -7.198 -16.309 1.00 93.31 124 ASN A CA 1
ATOM 948 C C . ASN A 1 124 ? 1.149 -7.054 -15.572 1.00 93.31 124 ASN A C 1
ATOM 950 O O . ASN A 1 124 ? 0.472 -6.055 -15.766 1.00 93.31 124 ASN A O 1
ATOM 954 N N . ALA A 1 125 ? 0.771 -8.033 -14.746 1.00 93.19 125 ALA A N 1
ATOM 955 C CA . ALA A 1 125 ? -0.381 -7.936 -13.866 1.00 93.19 125 ALA A CA 1
ATOM 956 C C . ALA A 1 125 ? -0.034 -8.440 -12.460 1.00 93.19 125 ALA A C 1
ATOM 958 O O . ALA A 1 125 ? 0.477 -9.551 -12.325 1.00 93.19 125 ALA A O 1
ATOM 959 N N . TYR A 1 126 ? -0.333 -7.653 -11.425 1.00 95.56 126 TYR A N 1
ATOM 960 C CA . TYR A 1 126 ? -0.191 -8.053 -10.017 1.00 95.56 126 TYR A CA 1
ATOM 961 C C . TYR A 1 126 ? -1.322 -7.481 -9.160 1.00 95.56 126 TYR A C 1
ATOM 963 O O . TYR A 1 126 ? -2.031 -6.563 -9.581 1.00 95.56 126 TYR A O 1
ATOM 971 N N . ARG A 1 127 ? -1.528 -8.017 -7.953 1.00 96.75 127 ARG A N 1
ATOM 972 C CA . ARG A 1 127 ? -2.559 -7.508 -7.036 1.00 96.75 127 ARG A CA 1
ATOM 973 C C . ARG A 1 127 ? -2.019 -6.324 -6.239 1.00 96.75 127 ARG A C 1
ATOM 975 O O . ARG A 1 127 ? -0.913 -6.389 -5.719 1.00 96.75 127 ARG A O 1
ATOM 982 N N . SER A 1 128 ? -2.807 -5.270 -6.047 1.00 96.69 128 SER A N 1
ATOM 983 C CA . SER A 1 128 ? -2.356 -4.053 -5.354 1.00 96.69 128 SER A CA 1
ATOM 984 C C . SER A 1 128 ? -1.865 -4.272 -3.915 1.00 96.69 128 SER A C 1
ATOM 986 O O . SER A 1 128 ? -1.068 -3.482 -3.415 1.00 96.69 128 SER A O 1
ATOM 988 N N . THR A 1 129 ? -2.281 -5.348 -3.240 1.00 97.62 129 THR A N 1
ATOM 989 C CA . THR A 1 129 ? -1.750 -5.742 -1.919 1.00 97.62 129 THR A CA 1
ATOM 990 C C . THR A 1 129 ? -0.309 -6.243 -1.973 1.00 97.62 129 THR A C 1
ATOM 992 O O . THR A 1 129 ? 0.366 -6.273 -0.957 1.00 97.62 129 THR A O 1
ATOM 995 N N . GLU A 1 130 ? 0.181 -6.640 -3.144 1.00 97.25 130 GLU A N 1
ATOM 996 C CA . GLU A 1 130 ? 1.527 -7.182 -3.350 1.00 97.25 130 GLU A CA 1
ATOM 997 C C . GLU A 1 130 ? 2.553 -6.108 -3.724 1.00 97.25 130 GLU A C 1
ATOM 999 O O . GLU A 1 130 ? 3.718 -6.427 -3.944 1.00 97.25 130 GLU A O 1
ATOM 1004 N N . ALA A 1 131 ? 2.155 -4.833 -3.764 1.00 96.38 131 ALA A N 1
ATOM 1005 C CA . ALA A 1 131 ? 3.034 -3.725 -4.139 1.00 96.38 131 ALA A CA 1
ATOM 1006 C C . ALA A 1 131 ? 4.287 -3.603 -3.247 1.00 96.38 131 ALA A C 1
ATOM 1008 O O . ALA A 1 131 ? 5.299 -3.053 -3.673 1.00 96.38 131 ALA A O 1
ATOM 1009 N N . TYR A 1 132 ? 4.263 -4.152 -2.026 1.00 96.25 132 TYR A N 1
ATOM 1010 C CA . TYR A 1 132 ? 5.440 -4.231 -1.152 1.00 96.25 132 TYR A CA 1
ATOM 1011 C C . TYR A 1 132 ? 6.582 -5.070 -1.752 1.00 96.25 132 TYR A C 1
ATOM 1013 O O . TYR A 1 132 ? 7.736 -4.900 -1.365 1.00 96.25 132 TYR A O 1
ATOM 1021 N N . LYS A 1 133 ? 6.300 -5.971 -2.701 1.00 95.88 133 LYS A N 1
ATOM 1022 C CA . LYS A 1 133 ? 7.324 -6.788 -3.373 1.00 95.88 133 LYS A CA 1
ATOM 1023 C C . LYS A 1 133 ? 8.215 -5.952 -4.302 1.00 95.88 133 LYS A C 1
ATOM 1025 O O . LYS A 1 133 ? 9.326 -6.372 -4.612 1.00 95.88 133 LYS A O 1
ATOM 1030 N N . TYR A 1 134 ? 7.759 -4.768 -4.718 1.00 94.94 134 TYR A N 1
ATOM 1031 C CA . TYR A 1 134 ? 8.409 -3.939 -5.736 1.00 94.94 134 TYR A CA 1
ATOM 1032 C C . TYR A 1 134 ? 8.963 -2.652 -5.119 1.00 94.94 134 TYR A C 1
ATOM 1034 O O . TYR A 1 134 ? 8.450 -1.556 -5.333 1.00 94.94 134 TYR A O 1
ATOM 1042 N N . GLN A 1 135 ? 10.025 -2.791 -4.319 1.00 93.25 135 GLN A N 1
ATOM 1043 C CA . GLN A 1 135 ? 10.618 -1.670 -3.575 1.00 93.25 135 GLN A CA 1
ATOM 1044 C C . GLN A 1 135 ? 11.153 -0.542 -4.464 1.00 93.25 135 GLN A C 1
ATOM 1046 O O . GLN A 1 135 ? 11.187 0.600 -4.014 1.00 93.25 135 GLN A O 1
ATOM 1051 N N . SER A 1 136 ? 11.462 -0.824 -5.733 1.00 91.94 136 SER A N 1
ATOM 1052 C CA . SER A 1 136 ? 11.863 0.190 -6.714 1.00 91.94 136 SER A CA 1
ATOM 1053 C C . SER A 1 136 ? 10.819 1.294 -6.902 1.00 91.94 136 SER A C 1
ATOM 1055 O O . SER A 1 136 ? 11.162 2.401 -7.299 1.00 91.94 136 SER A O 1
ATOM 1057 N N . CYS A 1 137 ? 9.548 1.032 -6.575 1.00 93.31 137 CYS A N 1
ATOM 1058 C CA . CYS A 1 137 ? 8.503 2.054 -6.568 1.00 93.31 137 CYS A CA 1
ATOM 1059 C C . CYS A 1 137 ? 8.706 3.141 -5.502 1.00 93.31 137 CYS A C 1
ATOM 1061 O O . CYS A 1 137 ? 8.081 4.193 -5.602 1.00 93.31 137 CYS A O 1
ATOM 1063 N N . TYR A 1 138 ? 9.531 2.897 -4.480 1.00 92.19 138 TYR A N 1
ATOM 1064 C CA . TYR A 1 138 ? 9.661 3.764 -3.304 1.00 92.19 138 TYR A CA 1
ATOM 1065 C C . TYR A 1 138 ? 11.058 4.381 -3.145 1.00 92.19 138 TYR A C 1
ATOM 1067 O O . TYR A 1 138 ? 11.213 5.316 -2.365 1.00 92.19 138 TYR A O 1
ATOM 1075 N N . GLU A 1 139 ? 12.066 3.891 -3.872 1.00 84.69 139 GLU A N 1
ATOM 1076 C CA . GLU A 1 139 ? 13.481 4.264 -3.698 1.00 84.69 139 GLU A CA 1
ATOM 1077 C C . GLU A 1 139 ? 13.751 5.772 -3.838 1.00 84.69 139 GLU A C 1
ATOM 1079 O O . GLU A 1 139 ? 14.549 6.310 -3.080 1.00 84.69 139 GLU A O 1
ATOM 1084 N N . GLY A 1 140 ? 13.053 6.474 -4.738 1.00 73.50 140 GLY A N 1
ATOM 1085 C CA . GLY A 1 140 ? 13.220 7.924 -4.946 1.00 73.50 140 GLY A CA 1
ATOM 1086 C C . GLY A 1 140 ? 12.334 8.821 -4.073 1.00 73.50 140 GLY A C 1
ATOM 1087 O O . GLY A 1 140 ? 12.371 10.040 -4.216 1.00 73.50 140 GLY A O 1
ATOM 1088 N N . VAL A 1 141 ? 11.498 8.226 -3.220 1.00 76.44 141 VAL A N 1
ATOM 1089 C CA . VAL A 1 141 ? 10.454 8.920 -2.440 1.00 76.44 141 VAL A CA 1
ATOM 1090 C C . VAL A 1 141 ? 10.714 8.841 -0.938 1.00 76.44 141 VAL A C 1
ATOM 1092 O O . VAL A 1 141 ? 10.146 9.608 -0.157 1.00 76.44 141 VAL A O 1
ATOM 1095 N N . ILE A 1 142 ? 11.617 7.950 -0.528 1.00 63.75 142 ILE A N 1
ATOM 1096 C CA . ILE A 1 142 ? 12.262 8.032 0.775 1.00 63.75 142 ILE A CA 1
ATOM 1097 C C . ILE A 1 142 ? 12.980 9.377 0.779 1.00 63.75 142 ILE A C 1
ATOM 1099 O O . ILE A 1 142 ? 14.021 9.536 0.148 1.00 63.75 142 ILE A O 1
ATOM 1103 N N . GLN A 1 143 ? 12.378 10.366 1.440 1.00 54.09 143 GLN A N 1
ATOM 1104 C CA . GLN A 1 143 ? 13.097 11.579 1.771 1.00 54.09 143 GLN A CA 1
ATOM 1105 C C . GLN A 1 143 ? 14.349 11.097 2.490 1.00 54.09 143 GLN A C 1
ATOM 1107 O O . GLN A 1 143 ? 14.246 10.386 3.494 1.00 54.09 143 GLN A O 1
ATOM 1112 N N . GLU A 1 144 ? 15.521 11.455 1.963 1.00 51.53 144 GLU A N 1
ATOM 1113 C CA . GLU A 1 144 ? 16.637 11.708 2.851 1.00 51.53 144 GLU A CA 1
ATOM 1114 C C . GLU A 1 144 ? 16.030 12.632 3.897 1.00 51.53 144 GLU A C 1
ATOM 1116 O O . GLU A 1 144 ? 15.730 13.800 3.631 1.00 51.53 144 GLU A O 1
ATOM 1121 N N . GLU A 1 145 ? 15.739 12.086 5.078 1.00 52.88 145 GLU A N 1
ATOM 1122 C CA . GLU A 1 145 ? 15.817 12.912 6.253 1.00 52.88 145 GLU A CA 1
ATOM 1123 C C . GLU A 1 145 ? 17.151 13.615 6.043 1.00 52.88 145 GLU A C 1
ATOM 1125 O O . GLU A 1 145 ? 18.199 12.969 5.999 1.00 52.88 145 GLU A O 1
ATOM 1130 N N . LYS A 1 146 ? 17.114 14.928 5.786 1.00 45.16 146 LYS A N 1
ATOM 1131 C CA . LYS A 1 146 ? 18.221 15.749 6.226 1.00 45.16 146 LYS A CA 1
ATOM 1132 C C . LYS A 1 146 ? 18.259 15.443 7.702 1.00 45.16 146 LYS A C 1
ATOM 1134 O O . LYS A 1 146 ? 17.457 15.962 8.474 1.00 45.16 146 LYS A O 1
ATOM 1139 N N . GLU A 1 147 ? 19.072 14.453 8.009 1.00 46.28 147 GLU A N 1
ATOM 1140 C CA . GLU A 1 147 ? 19.489 14.064 9.316 1.00 46.28 147 GLU A CA 1
ATOM 1141 C C . GLU A 1 147 ? 20.052 15.376 9.846 1.00 46.28 147 GLU A C 1
ATOM 1143 O O . GLU A 1 147 ? 21.157 15.798 9.497 1.00 46.28 147 GLU A O 1
ATOM 1148 N N . ASP A 1 148 ? 19.227 16.123 10.578 1.00 52.22 148 ASP A N 1
ATOM 1149 C CA . ASP A 1 148 ? 19.718 17.218 11.387 1.00 52.22 148 ASP A CA 1
ATOM 1150 C C . ASP A 1 148 ? 20.459 16.534 12.534 1.00 52.22 148 ASP A C 1
ATOM 1152 O O . ASP A 1 148 ? 19.966 16.364 13.651 1.00 52.22 148 ASP A O 1
ATOM 1156 N N . ASN A 1 149 ? 21.642 16.021 12.191 1.00 57.72 149 ASN A N 1
ATOM 1157 C CA . ASN A 1 149 ? 22.600 15.349 13.048 1.00 57.72 149 ASN A CA 1
ATOM 1158 C C . ASN A 1 149 ? 23.252 16.381 13.963 1.00 57.72 149 ASN A C 1
ATOM 1160 O O . ASN A 1 149 ? 24.472 16.513 14.028 1.00 57.72 149 ASN A O 1
ATOM 1164 N N . ASN A 1 150 ? 22.439 17.137 14.690 1.00 62.44 150 ASN A N 1
ATOM 1165 C CA . ASN A 1 150 ? 22.887 18.121 15.656 1.00 62.44 150 ASN A CA 1
ATOM 1166 C C . ASN A 1 150 ? 22.286 17.874 17.043 1.00 62.44 150 ASN A C 1
ATOM 1168 O O . ASN A 1 150 ? 21.947 18.801 17.775 1.00 62.44 150 ASN A O 1
ATOM 1172 N N . CYS A 1 151 ? 22.211 16.613 17.468 1.00 61.97 151 CYS A N 1
ATOM 1173 C CA . CYS A 1 151 ? 22.193 16.352 18.908 1.00 61.97 151 CYS A CA 1
ATOM 1174 C C . CYS A 1 151 ? 23.621 16.207 19.468 1.00 61.97 151 CYS A C 1
ATOM 1176 O O . CYS A 1 151 ? 23.905 16.708 20.553 1.00 61.97 151 CYS A O 1
ATOM 1178 N N . CYS A 1 152 ? 24.558 15.641 18.695 1.00 61.47 152 CYS A N 1
ATOM 1179 C CA . CYS A 1 152 ? 25.941 15.432 19.150 1.00 61.47 152 CYS A CA 1
ATOM 1180 C C . CYS A 1 152 ? 26.969 16.433 18.589 1.00 61.47 152 CYS A C 1
ATOM 1182 O O . CYS A 1 152 ? 28.070 16.528 19.127 1.00 61.47 152 CYS A O 1
ATOM 1184 N N . GLN A 1 153 ? 26.623 17.254 17.590 1.00 53.56 153 GLN A N 1
ATOM 1185 C CA . GLN A 1 153 ? 27.505 18.336 17.118 1.00 53.56 153 GLN A CA 1
ATOM 1186 C C . GLN A 1 153 ? 27.532 19.537 18.090 1.00 53.56 153 GLN A C 1
ATOM 1188 O O . GLN A 1 153 ? 28.434 20.375 18.048 1.00 53.56 153 GLN A O 1
ATOM 1193 N N . ARG A 1 154 ? 26.564 19.610 19.015 1.00 42.56 154 ARG A N 1
ATOM 1194 C CA . ARG A 1 154 ? 26.361 20.757 19.909 1.00 42.56 154 ARG A CA 1
ATOM 1195 C C . ARG A 1 154 ? 27.360 20.868 21.071 1.00 42.56 154 ARG A C 1
ATOM 1197 O O . ARG A 1 154 ? 27.396 21.908 21.722 1.00 42.56 154 ARG A O 1
ATOM 1204 N N . ILE A 1 155 ? 28.189 19.849 21.322 1.00 44.78 155 ILE A N 1
ATOM 1205 C CA . ILE A 1 155 ? 29.234 19.897 22.367 1.00 44.78 155 ILE A CA 1
ATOM 1206 C C . ILE A 1 155 ? 30.549 20.489 21.824 1.00 44.78 155 ILE A C 1
ATOM 1208 O O . ILE A 1 155 ? 31.289 21.122 22.572 1.00 44.78 155 ILE A O 1
ATOM 1212 N N . TYR A 1 156 ? 30.816 20.389 20.516 1.00 44.28 156 TYR A N 1
ATOM 1213 C CA . TYR A 1 156 ? 32.062 20.892 19.917 1.00 44.28 156 TYR A CA 1
ATOM 1214 C C . TYR A 1 156 ? 32.031 22.380 19.522 1.00 44.28 156 TYR A C 1
ATOM 1216 O O . TYR A 1 156 ? 33.070 22.929 19.171 1.00 44.28 156 TYR A O 1
ATOM 1224 N N . PHE A 1 157 ? 30.877 23.053 19.617 1.00 41.50 157 PHE A N 1
ATOM 1225 C CA . PHE A 1 157 ? 30.698 24.443 19.161 1.00 41.50 157 PHE A CA 1
ATOM 1226 C C . PHE A 1 157 ? 30.510 25.494 20.277 1.00 41.50 157 PHE A C 1
ATOM 1228 O O . PHE A 1 157 ? 30.372 26.672 19.970 1.00 41.50 157 PHE A O 1
ATOM 1235 N N . TYR A 1 158 ? 30.552 25.133 21.571 1.00 38.44 158 TYR A N 1
ATOM 1236 C CA . TYR A 1 158 ? 30.454 26.104 22.686 1.00 38.44 158 TYR A CA 1
ATOM 1237 C C . TYR A 1 158 ? 31.820 26.649 23.146 1.00 38.44 158 TYR A C 1
ATOM 1239 O O . TYR A 1 158 ? 32.059 26.881 24.332 1.00 38.44 158 TYR A O 1
ATOM 1247 N N . LYS A 1 159 ? 32.759 26.852 22.219 1.00 39.31 159 LYS A N 1
ATOM 1248 C CA . LYS A 1 159 ? 33.972 27.619 22.526 1.00 39.31 159 LYS A CA 1
ATOM 1249 C C . LYS A 1 159 ? 34.405 28.494 21.354 1.00 39.31 159 LYS A C 1
ATOM 1251 O O . LYS A 1 159 ? 35.414 28.247 20.713 1.00 39.31 159 LYS A O 1
ATOM 1256 N N . SER A 1 160 ? 33.639 29.552 21.135 1.00 41.75 160 SER A N 1
ATOM 1257 C CA . SER A 1 160 ? 34.072 30.805 20.507 1.00 41.75 160 SER A CA 1
ATOM 1258 C C . SER A 1 160 ? 33.818 31.903 21.545 1.00 41.75 160 SER A C 1
ATOM 1260 O O . SER A 1 160 ? 32.762 31.886 22.168 1.00 41.75 160 SER A O 1
ATOM 1262 N N . GLU A 1 161 ? 34.658 32.880 21.854 1.00 43.84 161 GLU A N 1
ATOM 1263 C CA . GLU A 1 161 ? 35.914 33.422 21.323 1.00 43.84 161 GLU A CA 1
ATOM 1264 C C . GLU A 1 161 ? 36.417 34.428 22.403 1.00 43.84 161 GLU A C 1
ATOM 1266 O O . GLU A 1 161 ? 35.745 34.607 23.426 1.00 43.84 161 GLU A O 1
ATOM 1271 N N . PRO A 1 162 ? 37.549 35.130 22.218 1.00 36.38 162 PRO A N 1
ATOM 1272 C CA . PRO A 1 162 ? 37.346 36.498 21.734 1.00 36.38 162 PRO A CA 1
ATOM 1273 C C . PRO A 1 162 ? 38.357 36.937 20.665 1.00 36.38 162 PRO A C 1
ATOM 1275 O O . PRO A 1 162 ? 39.562 36.769 20.822 1.00 36.38 162 PRO A O 1
ATOM 1278 N N . PHE A 1 163 ? 37.815 37.569 19.619 1.00 38.44 163 PHE A N 1
ATOM 1279 C CA . PHE A 1 163 ? 38.253 38.840 19.028 1.00 38.44 163 PHE A CA 1
ATOM 1280 C C . PHE A 1 163 ? 39.766 39.080 18.882 1.00 38.44 163 PHE A C 1
ATOM 1282 O O . PHE A 1 163 ? 40.452 39.471 19.826 1.00 38.44 163 PHE A O 1
ATOM 1289 N N . GLY A 1 164 ? 40.255 39.006 17.642 1.00 37.31 164 GLY A N 1
ATOM 1290 C CA . GLY A 1 164 ? 41.593 39.472 17.286 1.00 37.31 164 GLY A CA 1
ATOM 1291 C C . GLY A 1 164 ? 41.784 39.607 15.778 1.00 37.31 164 GLY A C 1
ATOM 1292 O O . GLY A 1 164 ? 42.122 38.647 15.098 1.00 37.31 164 GLY A O 1
ATOM 1293 N N . ASN A 1 165 ? 41.553 40.812 15.266 1.00 44.97 165 ASN A N 1
ATOM 1294 C CA . ASN A 1 165 ? 41.716 41.235 13.872 1.00 44.97 165 ASN A CA 1
ATOM 1295 C C . ASN A 1 165 ? 43.098 40.854 13.300 1.00 44.97 165 ASN A C 1
ATOM 1297 O O . ASN A 1 165 ? 44.099 41.221 13.913 1.00 44.97 165 ASN A O 1
ATOM 1301 N N . SER A 1 166 ? 43.189 40.248 12.104 1.00 45.59 166 SER A N 1
ATOM 1302 C CA . SER A 1 166 ? 44.410 40.346 11.278 1.00 45.59 166 SER A CA 1
ATOM 1303 C C . SER A 1 166 ? 44.232 39.866 9.827 1.00 45.59 166 SER A C 1
ATOM 1305 O O . SER A 1 166 ? 44.479 38.709 9.506 1.00 45.59 166 SER A O 1
ATOM 1307 N N . GLU A 1 167 ? 43.948 40.803 8.920 1.00 48.69 167 GLU A N 1
ATOM 1308 C CA . GLU A 1 167 ? 44.439 40.752 7.528 1.00 48.69 167 GLU A CA 1
ATOM 1309 C C . GLU A 1 167 ? 45.878 41.323 7.432 1.00 48.69 167 GLU A C 1
ATOM 1311 O O . GLU A 1 167 ? 46.282 41.893 6.424 1.00 48.69 167 GLU A O 1
ATOM 1316 N N . VAL A 1 168 ? 46.683 41.219 8.500 1.00 52.31 168 VAL A N 1
ATOM 1317 C CA . VAL A 1 168 ? 48.035 41.812 8.567 1.00 52.31 168 VAL A CA 1
ATOM 1318 C C . VAL A 1 168 ? 49.139 40.744 8.630 1.00 52.31 168 VAL A C 1
ATOM 1320 O O . VAL A 1 168 ? 50.315 41.056 8.456 1.00 52.31 168 VAL A O 1
ATOM 1323 N N . LEU A 1 169 ? 48.809 39.455 8.785 1.00 51.06 169 LEU A N 1
ATOM 1324 C CA . LEU A 1 169 ? 49.830 38.417 9.000 1.00 51.06 169 LEU A CA 1
ATOM 1325 C C . LEU A 1 169 ? 50.465 37.829 7.725 1.00 51.06 169 LEU A C 1
ATOM 1327 O O . LEU A 1 169 ? 51.450 37.104 7.827 1.00 51.06 169 LEU A O 1
ATOM 1331 N N . MET A 1 170 ? 49.979 38.166 6.527 1.00 49.12 170 MET A N 1
ATOM 1332 C CA . MET A 1 170 ? 50.561 37.644 5.274 1.00 49.12 170 MET A CA 1
ATOM 1333 C C . MET A 1 170 ? 51.512 38.623 4.563 1.00 49.12 170 MET A C 1
ATOM 1335 O O . MET A 1 170 ? 52.215 38.222 3.639 1.00 4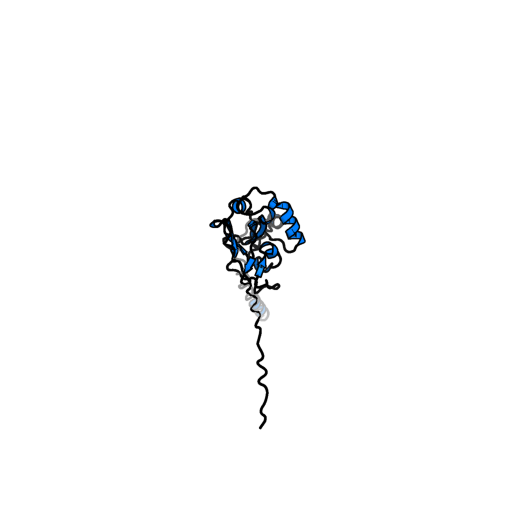9.12 170 MET A O 1
ATOM 1339 N N . ILE A 1 171 ? 51.616 39.881 5.016 1.00 51.06 171 ILE A N 1
ATOM 1340 C CA . ILE A 1 171 ? 52.524 40.886 4.418 1.00 51.06 171 ILE A CA 1
ATOM 1341 C C . ILE A 1 171 ? 53.910 40.883 5.098 1.00 51.06 171 ILE A C 1
ATOM 1343 O O . ILE A 1 171 ? 54.908 41.273 4.492 1.00 51.06 171 ILE A O 1
ATOM 1347 N N . ALA A 1 172 ? 54.026 40.348 6.318 1.00 51.94 172 ALA A N 1
ATOM 1348 C CA . ALA A 1 172 ? 55.297 40.287 7.046 1.00 51.94 172 ALA A CA 1
ATOM 1349 C C . ALA A 1 172 ? 56.279 39.219 6.520 1.00 51.94 172 ALA A C 1
ATOM 1351 O O . ALA A 1 172 ? 57.448 39.243 6.880 1.00 51.94 172 ALA A O 1
ATOM 1352 N N . VAL A 1 173 ? 55.865 38.296 5.647 1.00 54.97 173 VAL A N 1
ATOM 1353 C CA . VAL A 1 173 ? 56.770 37.242 5.142 1.00 54.97 173 VAL A CA 1
ATOM 1354 C C . VAL A 1 173 ? 57.498 37.663 3.855 1.00 54.97 173 VAL A C 1
ATOM 1356 O O . VAL A 1 173 ? 58.615 37.216 3.612 1.00 54.97 173 VAL A O 1
ATOM 1359 N N . PHE A 1 174 ? 56.958 38.604 3.073 1.00 54.38 174 PHE A N 1
ATOM 1360 C CA . PHE A 1 174 ? 57.567 39.022 1.798 1.00 54.38 174 PHE A CA 1
ATOM 1361 C C . PHE A 1 174 ? 58.567 40.189 1.900 1.00 54.38 174 PHE A C 1
ATOM 1363 O O . PHE A 1 174 ? 59.331 40.405 0.963 1.00 54.38 174 PHE A O 1
ATOM 1370 N N . ILE A 1 175 ? 58.629 40.907 3.030 1.00 56.75 175 ILE A N 1
ATOM 1371 C CA . ILE A 1 175 ? 59.557 42.045 3.218 1.00 56.75 175 ILE A CA 1
ATOM 1372 C C . ILE A 1 175 ? 60.842 41.647 3.973 1.00 56.75 175 ILE A C 1
ATOM 1374 O O . ILE A 1 175 ? 61.871 42.298 3.807 1.00 56.75 175 ILE A O 1
ATOM 1378 N N . PHE A 1 176 ? 60.846 40.547 4.735 1.00 55.44 176 PHE A N 1
ATOM 1379 C CA . PHE A 1 176 ? 62.022 40.133 5.523 1.00 55.44 176 PHE A CA 1
ATOM 1380 C C . PHE A 1 176 ? 62.911 39.063 4.862 1.00 55.44 176 PHE A C 1
ATOM 1382 O O . PHE A 1 176 ? 64.040 38.861 5.302 1.00 55.44 176 PHE A O 1
ATOM 1389 N N . LEU A 1 177 ? 62.474 38.432 3.767 1.00 55.28 177 LEU A N 1
ATOM 1390 C CA . LEU A 1 177 ? 63.293 37.471 3.011 1.00 55.28 177 LEU A CA 1
ATOM 1391 C C . LEU A 1 177 ? 64.383 38.073 2.085 1.00 55.28 177 LEU A C 1
ATOM 1393 O O . LEU A 1 177 ? 65.371 37.374 1.867 1.00 55.28 177 LEU A O 1
ATOM 1397 N N . PRO A 1 178 ? 64.320 39.331 1.589 1.00 54.88 178 PRO A N 1
ATOM 1398 C CA . PRO A 1 178 ? 65.408 39.910 0.791 1.00 54.88 178 PRO A CA 1
ATOM 1399 C C . PRO A 1 178 ? 66.421 40.742 1.606 1.00 54.88 178 PRO A C 1
ATOM 1401 O O . PRO A 1 178 ? 67.469 41.112 1.079 1.00 54.88 178 PRO A O 1
ATOM 1404 N N . LEU A 1 179 ? 66.164 41.028 2.891 1.00 56.41 179 LEU A N 1
ATOM 1405 C CA . LEU A 1 179 ? 67.096 41.787 3.747 1.00 56.41 179 LEU A CA 1
ATOM 1406 C C . LEU A 1 179 ? 68.161 40.905 4.422 1.00 56.41 179 LEU A C 1
ATOM 1408 O O . LEU A 1 179 ? 69.239 41.401 4.743 1.00 56.41 179 LEU A O 1
ATOM 1412 N N . CYS A 1 180 ? 67.932 39.594 4.561 1.00 54.31 180 CYS A N 1
ATOM 1413 C CA . CYS A 1 180 ? 68.956 38.670 5.070 1.00 54.31 180 CYS A CA 1
ATOM 1414 C C . CYS A 1 180 ? 70.056 38.337 4.045 1.00 54.31 180 CYS A C 1
ATOM 1416 O O . CYS A 1 180 ? 71.164 38.004 4.453 1.00 54.31 180 CYS A O 1
ATOM 1418 N N . THR A 1 181 ? 69.810 38.470 2.737 1.00 55.22 181 THR A N 1
ATOM 1419 C CA . THR A 1 181 ? 70.824 38.196 1.697 1.00 55.22 181 THR A CA 1
ATOM 1420 C C . THR A 1 181 ? 71.753 39.381 1.414 1.00 55.22 181 THR A C 1
ATOM 1422 O O . THR A 1 181 ? 72.853 39.185 0.903 1.00 55.22 181 THR A O 1
ATOM 1425 N N . LEU A 1 182 ? 71.350 40.612 1.759 1.00 56.00 182 LEU A N 1
ATOM 1426 C CA . LEU A 1 182 ? 72.196 41.806 1.601 1.00 56.00 182 LEU A CA 1
ATOM 1427 C C . LEU A 1 182 ? 73.217 41.960 2.739 1.00 56.00 182 LEU A C 1
ATOM 1429 O O . LEU A 1 182 ? 74.334 42.409 2.495 1.00 56.00 182 LEU A O 1
ATOM 1433 N N . VAL A 1 183 ? 72.886 41.536 3.964 1.00 56.50 183 VAL A N 1
ATOM 1434 C CA . VAL A 1 183 ? 73.801 41.653 5.117 1.00 56.50 183 VAL A CA 1
ATOM 1435 C C . VAL A 1 183 ? 74.965 40.656 5.030 1.00 56.50 183 VAL A C 1
ATOM 1437 O O . VAL A 1 183 ? 76.080 40.992 5.419 1.00 56.50 183 VAL A O 1
ATOM 1440 N N . THR A 1 184 ? 74.773 39.475 4.430 1.00 53.53 184 THR A N 1
ATOM 1441 C CA . THR A 1 184 ? 75.865 38.501 4.249 1.00 53.53 184 THR A CA 1
ATOM 1442 C C . THR A 1 184 ? 76.888 38.910 3.187 1.00 53.53 184 THR A C 1
ATOM 1444 O O . THR A 1 184 ? 78.014 38.436 3.245 1.00 53.53 184 THR A O 1
ATOM 1447 N N . LEU A 1 185 ? 76.545 39.786 2.234 1.00 53.72 185 LEU A N 1
ATOM 1448 C CA . LEU A 1 185 ? 77.497 40.269 1.220 1.00 53.72 185 LEU A CA 1
ATOM 1449 C C . LEU A 1 185 ? 78.379 41.419 1.732 1.00 53.72 185 LEU A C 1
ATOM 1451 O O . LEU A 1 185 ? 79.513 41.558 1.284 1.00 53.72 185 LEU A O 1
ATOM 1455 N N . VAL A 1 186 ? 77.906 42.206 2.704 1.00 57.62 186 VAL A N 1
ATOM 1456 C CA . VAL A 1 186 ? 78.692 43.311 3.287 1.00 57.62 186 VAL A CA 1
ATOM 1457 C C . VAL A 1 186 ? 79.750 42.798 4.275 1.00 57.62 186 VAL A C 1
ATOM 1459 O O . VAL A 1 186 ? 80.801 43.414 4.411 1.00 57.62 186 VAL A O 1
ATOM 1462 N N . SER A 1 187 ? 79.553 41.631 4.897 1.00 57.75 187 SER A N 1
ATOM 1463 C CA . SER A 1 187 ? 80.563 41.016 5.778 1.00 57.75 187 SER A CA 1
ATOM 1464 C C . SER A 1 187 ? 81.737 40.341 5.051 1.00 57.75 187 SER A C 1
ATOM 1466 O O . SER A 1 187 ? 82.696 39.963 5.713 1.00 57.75 187 SER A O 1
ATOM 1468 N N . PHE A 1 188 ? 81.696 40.200 3.720 1.00 56.06 188 PHE A N 1
ATOM 1469 C CA . PHE A 1 188 ? 82.826 39.712 2.909 1.00 56.06 188 PHE A CA 1
ATOM 1470 C C . PHE A 1 188 ? 83.588 40.832 2.177 1.00 56.06 188 PHE A C 1
ATOM 1472 O O . PHE A 1 188 ? 84.524 40.544 1.436 1.00 56.06 188 PHE A O 1
ATOM 1479 N N . ALA A 1 189 ? 83.201 42.098 2.362 1.00 52.50 189 ALA A N 1
ATOM 1480 C CA . ALA A 1 189 ? 83.833 43.254 1.720 1.00 52.50 189 ALA A CA 1
ATOM 1481 C C . ALA A 1 189 ? 84.548 44.187 2.719 1.00 52.50 189 ALA A C 1
ATOM 1483 O O . ALA A 1 189 ? 84.671 45.386 2.462 1.00 52.50 189 ALA A O 1
ATOM 1484 N N . TYR A 1 190 ? 85.021 43.633 3.839 1.00 49.09 190 TYR A N 1
ATOM 1485 C CA . TYR A 1 190 ? 86.012 44.254 4.719 1.00 49.09 190 TYR A CA 1
ATOM 1486 C C . TYR A 1 190 ? 87.176 43.292 4.947 1.00 49.09 190 TYR A C 1
ATOM 1488 O O . TYR A 1 190 ? 86.899 42.078 5.078 1.00 49.09 190 TYR A O 1
#

pLDDT: mean 78.36, std 21.63, range [36.38, 98.69]

Organism: Crassostrea virginica (NCBI:txid6565)

Foldseek 3Di:
DDDDDPPPPPDPDPPDPPPPPPDDFQAWPQFLVFKDFDLDDAQDPVSLVVVFVVSQQLPDDTDSDHSVQQTWAWFAEQVNQGIIITGAGKDKDADQFGWYQNNVRNGIDGDPDGLCPDPDGDDRIDIRSCSSNRCVSCPNNNPPPPPPVPPPVVVVPPDDDDDDDDPPVPVVVVPPVVVVVVVVVVVVVD

Sequence (190 aa):
MDTPGKAIIMSLTITFALNIKSGNPISCEASLFTSIPTKRCPRNELEWNTRAALFNCSSINQTCVKPDKFEYHCVLNENVTGLVEVCAPSKHVFEQKCLHFHTGGKLIQESVIHCSSGLIICPNAYRSTEAYKYQSCYEGVIQEEKEDNNCCQRIYFYKSEPFGNSEVLMIAVFIFLPLCTLVTLVSFAY

Secondary structure (DSSP, 8-state):
----------------------PPP---HHHHHH-EEES----SHHHHHHHHHHHTGGGS--SSS-GGGEEEEEEE-TTSSSEEEEEEE--EEETTEEEEEETTTTEEEEEEEESSSSSSPPPSEEEGGGGGG-GGGTTTTS--------SSGGGSSS--------S-TTTHHHHHTTHHHHHHHHTT--

Radius of gyration: 35.52 Å; chains: 1; bounding box: 106×88×85 Å